Protein AF-A0A6M1LH99-F1 (afdb_monomer)

pLDDT: mean 77.4, std 13.09, range [33.19, 94.12]

Sequence (202 aa):
MIGPHQARVAYEAHLASAVASFLVLAPGSEAECQRFTTLALAAHDFAITERLPFGWVDPHDPAAFYDVINAASRAPRRAAASPVAAWKAWEAIRRDLATRHPRLALFDLIHEISHSALALRWPAGIEGQFQDWADQENYWPPAYCLRMPGRHEVWLRTLQDWHGRLRRLRQQLDGWFESTAGDVRFVPEDEWQRLRTSGLQG

Structure (mmCIF, N/CA/C/O backbone):
data_AF-A0A6M1LH99-F1
#
_entry.id   AF-A0A6M1LH99-F1
#
loop_
_atom_site.group_PDB
_atom_site.id
_atom_site.type_symbol
_atom_site.label_atom_id
_atom_site.label_alt_id
_atom_site.label_comp_id
_atom_site.label_asym_id
_atom_site.label_entity_id
_atom_site.label_seq_id
_atom_site.pdbx_PDB_ins_code
_atom_site.Cartn_x
_atom_site.Cartn_y
_atom_site.Cartn_z
_atom_site.occupancy
_atom_site.B_iso_or_equiv
_atom_site.auth_seq_id
_atom_site.auth_comp_id
_atom_site.auth_asym_id
_atom_site.auth_atom_id
_atom_site.pdbx_PDB_model_num
ATOM 1 N N . MET A 1 1 ? 24.384 14.071 -14.219 1.00 58.62 1 MET A N 1
ATOM 2 C CA . MET A 1 1 ? 23.753 12.759 -14.482 1.00 58.62 1 MET A CA 1
ATOM 3 C C . MET A 1 1 ? 24.458 11.732 -13.624 1.00 58.62 1 MET A C 1
ATOM 5 O O . MET A 1 1 ? 25.677 11.654 -13.698 1.00 58.62 1 MET A O 1
ATOM 9 N N . ILE A 1 2 ? 23.716 11.016 -12.784 1.00 68.94 2 ILE A N 1
ATOM 10 C CA . ILE A 1 2 ? 24.239 9.905 -11.983 1.00 68.94 2 ILE A CA 1
ATOM 11 C C . ILE A 1 2 ? 24.509 8.734 -12.944 1.00 68.94 2 ILE A C 1
ATOM 13 O O . ILE A 1 2 ? 23.692 8.472 -13.827 1.00 68.94 2 ILE A O 1
ATOM 17 N N . GLY A 1 3 ? 25.665 8.073 -12.843 1.00 78.69 3 GLY A N 1
ATOM 18 C CA . GLY A 1 3 ? 25.983 6.922 -13.703 1.00 78.69 3 GLY A CA 1
ATOM 19 C C . GLY A 1 3 ? 25.110 5.693 -13.377 1.00 78.69 3 GLY A C 1
ATOM 20 O O . GLY A 1 3 ? 24.636 5.590 -12.246 1.00 78.69 3 GLY A O 1
ATOM 21 N N . PRO A 1 4 ? 24.933 4.719 -14.296 1.00 79.00 4 PRO A N 1
ATOM 22 C CA . PRO A 1 4 ? 24.051 3.556 -14.091 1.00 79.00 4 PRO A CA 1
ATOM 23 C C . PRO A 1 4 ? 24.344 2.766 -12.808 1.00 79.00 4 PRO A C 1
ATOM 25 O O . PRO A 1 4 ? 23.433 2.351 -12.100 1.00 79.00 4 PRO A O 1
ATOM 28 N N . HIS A 1 5 ? 25.627 2.617 -12.468 1.00 83.38 5 HIS A N 1
ATOM 29 C CA . HIS A 1 5 ? 26.061 1.969 -11.231 1.00 83.38 5 HIS A CA 1
ATOM 30 C C . HIS A 1 5 ? 25.611 2.737 -9.979 1.00 83.38 5 HIS A C 1
ATOM 32 O O . HIS A 1 5 ? 25.087 2.152 -9.040 1.00 83.38 5 HIS A O 1
ATOM 38 N N . GLN A 1 6 ? 25.797 4.059 -9.958 1.00 83.38 6 GLN A N 1
ATOM 39 C CA . GLN A 1 6 ? 25.380 4.890 -8.825 1.00 83.38 6 GLN A CA 1
ATOM 40 C C . GLN A 1 6 ? 23.848 4.928 -8.687 1.00 83.38 6 GLN A C 1
ATOM 42 O O . GLN A 1 6 ? 23.350 4.931 -7.566 1.00 83.38 6 GLN A O 1
ATOM 47 N N . ALA A 1 7 ? 23.108 4.898 -9.802 1.00 79.38 7 ALA A N 1
ATOM 48 C CA . ALA A 1 7 ? 21.649 4.796 -9.791 1.00 79.38 7 ALA A CA 1
ATOM 49 C C . ALA A 1 7 ? 21.179 3.472 -9.167 1.00 79.38 7 ALA A C 1
ATOM 51 O O . ALA A 1 7 ? 20.302 3.477 -8.309 1.00 79.38 7 ALA A O 1
ATOM 52 N N . ARG A 1 8 ? 21.825 2.351 -9.520 1.00 83.81 8 ARG A N 1
ATOM 53 C CA . ARG A 1 8 ? 21.540 1.040 -8.923 1.00 83.81 8 ARG A CA 1
ATOM 54 C C . ARG A 1 8 ? 21.805 1.000 -7.418 1.00 83.81 8 ARG A C 1
ATOM 56 O O . ARG A 1 8 ? 20.941 0.547 -6.681 1.00 83.81 8 ARG A O 1
ATOM 63 N N . VAL A 1 9 ? 22.953 1.499 -6.958 1.00 86.75 9 VAL A N 1
ATOM 64 C CA . VAL A 1 9 ? 23.282 1.530 -5.518 1.00 86.75 9 VAL A CA 1
ATOM 65 C C . VAL A 1 9 ? 22.260 2.358 -4.732 1.00 86.75 9 VAL A C 1
ATOM 67 O O . VAL A 1 9 ? 21.821 1.954 -3.658 1.00 86.75 9 VAL A O 1
ATOM 70 N N . ALA A 1 10 ? 21.847 3.505 -5.277 1.00 84.06 10 ALA A N 1
ATOM 71 C CA . ALA A 1 10 ? 20.833 4.348 -4.652 1.00 84.06 10 ALA A CA 1
ATOM 72 C C . ALA A 1 10 ? 19.464 3.643 -4.584 1.00 84.06 10 ALA A C 1
ATOM 74 O O . ALA A 1 10 ? 18.783 3.709 -3.560 1.00 84.06 10 ALA A O 1
ATOM 75 N N . TYR A 1 11 ? 19.097 2.916 -5.643 1.00 83.44 11 TYR A N 1
ATOM 76 C CA . TYR A 1 11 ? 17.879 2.114 -5.681 1.00 83.44 11 TYR A CA 1
ATOM 77 C C . TYR A 1 11 ? 17.908 0.948 -4.685 1.00 83.44 11 TYR A C 1
ATOM 79 O O . TYR A 1 11 ? 16.929 0.730 -3.982 1.00 83.44 11 TYR A O 1
ATOM 87 N N . GLU A 1 12 ? 19.031 0.235 -4.565 1.00 88.12 12 GLU A N 1
ATOM 88 C CA . GLU A 1 12 ? 19.203 -0.857 -3.597 1.00 88.12 12 GLU A CA 1
ATOM 89 C C . GLU A 1 12 ? 19.020 -0.374 -2.151 1.00 88.12 12 GLU A C 1
ATOM 91 O O . GLU A 1 12 ? 18.322 -1.022 -1.371 1.00 88.12 12 GLU A O 1
ATOM 96 N N . ALA A 1 13 ? 19.578 0.790 -1.801 1.00 86.44 13 ALA A N 1
ATOM 97 C CA . ALA A 1 13 ? 19.403 1.382 -0.474 1.00 86.44 13 ALA A CA 1
ATOM 98 C C . ALA A 1 13 ? 17.935 1.743 -0.188 1.00 86.44 13 ALA A C 1
ATOM 100 O O . ALA A 1 13 ? 17.416 1.462 0.893 1.00 86.44 13 ALA A O 1
ATOM 101 N N . HIS A 1 14 ? 17.247 2.328 -1.168 1.00 82.19 14 HIS A N 1
ATOM 102 C CA . HIS A 1 14 ? 15.831 2.665 -1.044 1.00 82.19 14 HIS A CA 1
ATOM 103 C C . HIS A 1 14 ? 14.938 1.422 -0.963 1.00 82.19 14 HIS A C 1
ATOM 105 O O . HIS A 1 14 ? 14.055 1.350 -0.111 1.00 82.19 14 HIS A O 1
ATOM 111 N N . LEU A 1 15 ? 15.217 0.404 -1.779 1.00 83.75 15 LEU A N 1
ATOM 112 C CA . LEU A 1 15 ? 14.516 -0.874 -1.747 1.00 83.75 15 LEU A CA 1
ATOM 113 C C . LEU A 1 15 ? 14.695 -1.583 -0.400 1.00 83.75 15 LEU A C 1
ATOM 115 O O . LEU A 1 15 ? 13.729 -2.122 0.130 1.00 83.75 15 LEU A O 1
ATOM 119 N N . ALA A 1 16 ? 15.894 -1.542 0.186 1.00 87.25 16 ALA A N 1
ATOM 120 C CA . ALA A 1 16 ? 16.137 -2.090 1.518 1.00 87.25 16 ALA A CA 1
ATOM 121 C C . ALA A 1 16 ? 15.287 -1.387 2.590 1.00 87.25 16 ALA A C 1
ATOM 123 O O . ALA A 1 16 ? 14.684 -2.058 3.428 1.00 87.25 16 ALA A O 1
ATOM 124 N N . SER A 1 17 ? 15.186 -0.055 2.523 1.00 84.06 17 SER A N 1
ATOM 125 C CA . SER A 1 17 ? 14.305 0.726 3.400 1.00 84.06 17 SER A CA 1
ATOM 126 C C . SER A 1 17 ? 12.843 0.309 3.238 1.00 84.06 17 SER A C 1
ATOM 128 O O . SER A 1 17 ? 12.160 0.043 4.223 1.00 84.06 17 SER A O 1
ATOM 130 N N . ALA A 1 18 ? 12.370 0.180 1.999 1.00 81.25 18 ALA A N 1
ATOM 131 C CA . ALA A 1 18 ? 10.981 -0.170 1.740 1.00 81.25 18 ALA A CA 1
ATOM 132 C C . ALA A 1 18 ? 10.630 -1.605 2.152 1.00 81.25 18 ALA A C 1
ATOM 134 O O . ALA A 1 18 ? 9.541 -1.852 2.665 1.00 81.25 18 ALA A O 1
ATOM 135 N N . VAL A 1 19 ? 11.558 -2.551 1.980 1.00 86.19 19 VAL A N 1
ATOM 136 C CA . VAL A 1 19 ? 11.411 -3.933 2.464 1.00 86.19 19 VAL A CA 1
ATOM 137 C C . VAL A 1 19 ? 11.343 -3.971 3.988 1.00 86.19 19 VAL A C 1
ATOM 139 O O . VAL A 1 19 ? 10.516 -4.696 4.540 1.00 86.19 19 VAL A O 1
ATOM 142 N N . ALA A 1 20 ? 12.169 -3.177 4.675 1.00 86.62 20 ALA A N 1
ATOM 143 C CA . ALA A 1 20 ? 12.111 -3.069 6.129 1.00 86.62 20 ALA A CA 1
ATOM 144 C C . ALA A 1 20 ? 10.743 -2.542 6.587 1.00 86.62 20 ALA A C 1
ATOM 146 O O . ALA A 1 20 ? 10.101 -3.164 7.434 1.00 86.62 20 ALA A O 1
ATOM 147 N N . SER A 1 21 ? 10.251 -1.469 5.964 1.00 83.19 21 SER A N 1
ATOM 148 C CA . SER A 1 21 ? 8.909 -0.942 6.226 1.00 83.19 21 SER A CA 1
ATOM 149 C C . SER A 1 21 ? 7.821 -1.975 5.918 1.00 83.19 21 SER A C 1
ATOM 151 O O . SER A 1 21 ? 6.927 -2.181 6.733 1.00 83.19 21 SER A O 1
ATOM 153 N N . PHE A 1 22 ? 7.916 -2.711 4.806 1.00 85.12 22 PHE A N 1
ATOM 154 C CA . PHE A 1 22 ? 6.958 -3.767 4.464 1.00 85.12 22 PHE A CA 1
ATOM 155 C C . PHE A 1 22 ? 6.890 -4.860 5.538 1.00 85.12 22 PHE A C 1
ATOM 157 O O . PHE A 1 22 ? 5.798 -5.290 5.901 1.00 85.12 22 PHE A O 1
ATOM 164 N N . LEU A 1 23 ? 8.027 -5.292 6.089 1.00 89.69 23 LEU A N 1
ATOM 165 C CA . LEU A 1 23 ? 8.058 -6.317 7.139 1.00 89.69 23 LEU A CA 1
ATOM 166 C C . LEU A 1 23 ? 7.429 -5.846 8.458 1.00 89.69 23 LEU A C 1
ATOM 168 O O . LEU A 1 23 ? 6.893 -6.667 9.201 1.00 89.69 23 LEU A O 1
ATOM 172 N N . VAL A 1 24 ? 7.416 -4.539 8.733 1.00 87.56 24 VAL A N 1
ATOM 173 C CA . VAL A 1 24 ? 6.645 -3.969 9.854 1.00 87.56 24 VAL A CA 1
ATOM 174 C C . VAL A 1 24 ? 5.134 -4.091 9.605 1.00 87.56 24 VAL A C 1
ATOM 176 O O . VAL A 1 24 ? 4.358 -4.336 10.537 1.00 87.56 24 VAL A O 1
ATOM 179 N N . LEU A 1 25 ? 4.709 -3.951 8.345 1.00 87.81 25 LEU A N 1
ATOM 180 C CA . LEU A 1 25 ? 3.306 -4.038 7.925 1.00 87.81 25 LEU A CA 1
ATOM 181 C C . LEU A 1 25 ? 2.799 -5.478 7.805 1.00 87.81 25 LEU A C 1
ATOM 183 O O . LEU A 1 25 ? 1.641 -5.753 8.123 1.00 87.81 25 LEU A O 1
ATOM 187 N N . ALA A 1 26 ? 3.658 -6.394 7.370 1.00 90.56 26 ALA A N 1
ATOM 188 C CA . ALA A 1 26 ? 3.349 -7.803 7.174 1.00 90.56 26 ALA A CA 1
ATOM 189 C C . ALA A 1 26 ? 4.430 -8.706 7.804 1.00 90.56 26 ALA A C 1
ATOM 191 O O . ALA A 1 26 ? 5.207 -9.338 7.080 1.00 90.56 26 ALA A O 1
ATOM 192 N N . PRO A 1 27 ? 4.489 -8.794 9.150 1.00 90.69 27 PRO A N 1
ATOM 193 C CA . PRO A 1 27 ? 5.447 -9.661 9.834 1.00 90.69 27 PRO A CA 1
ATOM 194 C C . PRO A 1 27 ? 5.305 -11.124 9.394 1.00 90.69 27 PRO A C 1
ATOM 196 O O . PRO A 1 27 ? 4.183 -11.599 9.200 1.00 90.69 27 PRO A O 1
ATOM 199 N N . GLY A 1 28 ? 6.424 -11.844 9.259 1.00 93.19 28 GLY A N 1
ATOM 200 C CA . GLY A 1 28 ? 6.434 -13.242 8.808 1.00 93.19 28 GLY A CA 1
ATOM 201 C C . GLY A 1 28 ? 6.324 -13.433 7.289 1.00 93.19 28 GLY A C 1
ATOM 202 O O . GLY A 1 28 ? 6.064 -14.546 6.837 1.00 93.19 28 GLY A O 1
ATOM 203 N N . SER A 1 29 ? 6.475 -12.357 6.505 1.00 93.50 29 SER A N 1
ATOM 204 C CA . SER A 1 29 ? 6.427 -12.374 5.031 1.00 93.50 29 SER A CA 1
ATOM 205 C C . SER A 1 29 ? 7.820 -12.245 4.394 1.00 93.50 29 SER A C 1
ATOM 207 O O . SER A 1 29 ? 7.981 -11.639 3.333 1.00 93.50 29 SER A O 1
ATOM 209 N N . GLU A 1 30 ? 8.868 -12.755 5.050 1.00 93.94 30 GLU A N 1
ATOM 210 C CA . GLU A 1 30 ? 10.263 -12.592 4.617 1.00 93.94 30 GLU A CA 1
ATOM 211 C C . GLU A 1 30 ? 10.516 -13.215 3.240 1.00 93.94 30 GLU A C 1
ATOM 213 O O . GLU A 1 30 ? 11.232 -12.642 2.415 1.00 93.94 30 GLU A O 1
ATOM 218 N N . ALA A 1 31 ? 9.898 -14.366 2.962 1.00 93.56 31 ALA A N 1
ATOM 219 C CA . ALA A 1 31 ? 10.026 -15.044 1.678 1.00 93.56 31 ALA A CA 1
ATOM 220 C C . ALA A 1 31 ? 9.397 -14.222 0.539 1.00 93.56 31 ALA A C 1
ATOM 222 O O . ALA A 1 31 ? 9.975 -14.105 -0.546 1.00 93.56 31 ALA A O 1
ATOM 223 N N . GLU A 1 32 ? 8.231 -13.624 0.774 1.00 91.50 32 GLU A N 1
ATOM 224 C CA . GLU A 1 32 ? 7.551 -12.734 -0.162 1.00 91.50 32 GLU A CA 1
ATOM 225 C C . GLU A 1 32 ? 8.351 -11.446 -0.379 1.00 91.50 32 GLU A C 1
ATOM 227 O O . GLU A 1 32 ? 8.559 -11.055 -1.527 1.00 91.50 32 GLU A O 1
ATOM 232 N N . CYS A 1 33 ? 8.894 -10.847 0.684 1.00 87.94 33 CYS A N 1
ATOM 233 C CA . CYS A 1 33 ? 9.802 -9.703 0.590 1.00 87.94 33 CYS A CA 1
ATOM 234 C C . CYS A 1 33 ? 11.053 -10.018 -0.236 1.00 87.94 33 CYS A C 1
ATOM 236 O O . CYS A 1 33 ? 11.464 -9.218 -1.073 1.00 87.94 33 CYS A O 1
ATOM 238 N N . GLN A 1 34 ? 11.655 -11.195 -0.064 1.00 90.19 34 GLN A N 1
ATOM 239 C CA . GLN A 1 34 ? 12.821 -11.594 -0.853 1.00 90.19 34 GLN A CA 1
ATOM 240 C C . GLN A 1 34 ? 12.480 -11.758 -2.344 1.00 90.19 34 GLN A C 1
ATOM 242 O O . GLN A 1 34 ? 13.260 -11.358 -3.220 1.00 90.19 34 GLN A O 1
ATOM 247 N N . ARG A 1 35 ? 11.299 -12.312 -2.648 1.00 88.62 35 ARG A N 1
ATOM 248 C CA . ARG A 1 35 ? 10.781 -12.407 -4.023 1.00 88.62 35 ARG A CA 1
ATOM 249 C C . ARG A 1 35 ? 10.544 -11.023 -4.620 1.00 88.62 35 ARG A C 1
ATOM 251 O O . ARG A 1 35 ? 10.971 -10.778 -5.747 1.00 88.62 35 ARG A O 1
ATOM 258 N N . PHE A 1 36 ? 9.924 -10.124 -3.859 1.00 87.12 36 PHE A N 1
ATOM 259 C CA . PHE A 1 36 ? 9.709 -8.738 -4.258 1.00 87.12 36 PHE A CA 1
ATOM 260 C C . PHE A 1 36 ? 11.016 -8.016 -4.563 1.00 87.12 36 PHE A C 1
ATOM 262 O O . PHE A 1 36 ? 11.150 -7.455 -5.643 1.00 87.12 36 PHE A O 1
ATOM 269 N N . THR A 1 37 ? 12.003 -8.096 -3.670 1.00 87.31 37 THR A N 1
ATOM 270 C CA . THR A 1 37 ? 13.319 -7.471 -3.857 1.00 87.31 37 THR A CA 1
ATOM 271 C C . THR A 1 37 ? 13.971 -7.929 -5.156 1.00 87.31 37 THR A C 1
ATOM 273 O O . THR A 1 37 ? 14.443 -7.114 -5.946 1.00 87.31 37 THR A O 1
ATOM 276 N N . THR A 1 38 ? 13.950 -9.239 -5.415 1.00 88.56 38 THR A N 1
ATOM 277 C CA . THR A 1 38 ? 14.513 -9.820 -6.642 1.00 88.56 38 THR A CA 1
ATOM 278 C C . THR A 1 38 ? 13.814 -9.270 -7.885 1.00 88.56 38 THR A C 1
ATOM 280 O O . THR A 1 38 ? 14.464 -8.899 -8.862 1.00 88.56 38 THR A O 1
ATOM 283 N N . LEU A 1 39 ? 12.485 -9.190 -7.843 1.00 85.38 39 LEU A N 1
ATOM 284 C CA . LEU A 1 39 ? 11.664 -8.689 -8.937 1.00 85.38 39 LEU A CA 1
ATOM 285 C C . LEU A 1 39 ? 11.852 -7.182 -9.176 1.00 85.38 39 LEU A C 1
ATOM 287 O O . LEU A 1 39 ? 11.980 -6.754 -10.323 1.00 85.38 39 LEU A O 1
ATOM 291 N N . ALA A 1 40 ? 11.902 -6.392 -8.106 1.00 82.56 40 ALA A N 1
ATOM 292 C CA . ALA A 1 40 ? 12.122 -4.953 -8.134 1.00 82.56 40 ALA A CA 1
ATOM 293 C C . ALA A 1 40 ? 13.491 -4.613 -8.750 1.00 82.56 40 ALA A C 1
ATOM 295 O O . ALA A 1 40 ? 13.573 -3.799 -9.671 1.00 82.56 40 ALA A O 1
ATOM 296 N N . LEU A 1 41 ? 14.554 -5.317 -8.338 1.00 84.69 41 LEU A N 1
ATOM 297 C CA . LEU A 1 41 ? 15.889 -5.180 -8.931 1.00 84.69 41 LEU A CA 1
ATOM 298 C C . LEU A 1 41 ? 15.913 -5.584 -10.407 1.00 84.69 41 LEU A C 1
ATOM 300 O O . LEU A 1 41 ? 16.424 -4.831 -11.233 1.00 84.69 41 LEU A O 1
ATOM 304 N N . ALA A 1 42 ? 15.316 -6.729 -10.757 1.00 83.94 42 ALA A N 1
ATOM 305 C CA . ALA A 1 42 ? 15.251 -7.184 -12.146 1.00 83.94 42 ALA A CA 1
ATOM 306 C C . ALA A 1 42 ? 14.542 -6.166 -13.052 1.00 83.94 42 ALA A C 1
ATOM 308 O O . ALA A 1 42 ? 14.929 -5.961 -14.203 1.00 83.94 42 ALA A O 1
ATOM 309 N N . ALA A 1 43 ? 13.516 -5.499 -12.533 1.00 78.88 43 ALA A N 1
ATOM 310 C CA . ALA A 1 43 ? 12.788 -4.492 -13.278 1.00 78.88 43 ALA A CA 1
ATOM 311 C C . ALA A 1 43 ? 13.509 -3.156 -13.397 1.00 78.88 43 ALA A C 1
ATOM 313 O O . ALA A 1 43 ? 13.454 -2.531 -14.455 1.00 78.88 43 ALA A O 1
ATOM 314 N N . HIS A 1 44 ? 14.204 -2.739 -12.343 1.00 79.62 44 HIS A N 1
ATOM 315 C CA . HIS A 1 44 ? 15.083 -1.582 -12.389 1.00 79.62 44 HIS A CA 1
ATOM 316 C C . HIS A 1 44 ? 16.214 -1.796 -13.412 1.00 79.62 44 HIS A C 1
ATOM 318 O O . HIS A 1 44 ? 16.454 -0.943 -14.267 1.00 79.62 44 HIS A O 1
ATOM 324 N N . ASP A 1 45 ? 16.849 -2.971 -13.403 1.00 81.56 45 ASP A N 1
ATOM 325 C CA . ASP A 1 45 ? 17.880 -3.346 -14.378 1.00 81.56 45 ASP A CA 1
ATOM 326 C C . ASP A 1 45 ? 17.339 -3.371 -15.812 1.00 81.56 45 ASP A C 1
ATOM 328 O O . ASP A 1 45 ? 17.985 -2.871 -16.741 1.00 81.56 45 ASP A O 1
ATOM 332 N N . PHE A 1 46 ? 16.130 -3.911 -15.993 1.00 79.56 46 PHE A N 1
ATOM 333 C CA . PHE A 1 46 ? 15.423 -3.866 -17.268 1.00 79.56 46 PHE A CA 1
ATOM 334 C C . PHE A 1 46 ? 15.202 -2.416 -17.714 1.00 79.56 46 PHE A C 1
ATOM 336 O O . PHE A 1 46 ? 15.564 -2.063 -18.831 1.00 79.56 46 PHE A O 1
ATOM 343 N N . ALA A 1 47 ? 14.695 -1.542 -16.843 1.00 77.06 47 ALA A N 1
ATOM 344 C CA . ALA A 1 47 ? 14.437 -0.147 -17.183 1.00 77.06 47 ALA A CA 1
ATOM 345 C C . ALA A 1 47 ? 15.704 0.631 -17.572 1.00 77.06 47 ALA A C 1
ATOM 347 O O . ALA A 1 47 ? 15.677 1.373 -18.558 1.00 77.06 47 ALA A O 1
ATOM 348 N N . ILE A 1 48 ? 16.822 0.422 -16.862 1.00 78.75 48 ILE A N 1
ATOM 349 C CA . ILE A 1 48 ? 18.129 0.995 -17.224 1.00 78.75 48 ILE A CA 1
ATOM 350 C C . ILE A 1 48 ? 18.569 0.504 -18.605 1.00 78.75 48 ILE A C 1
ATOM 352 O O . ILE A 1 48 ? 18.952 1.311 -19.457 1.00 78.75 48 ILE A O 1
ATOM 356 N N . THR A 1 49 ? 18.513 -0.810 -18.835 1.00 79.56 49 THR A N 1
ATOM 357 C CA . THR A 1 49 ? 18.942 -1.440 -20.095 1.00 79.56 49 THR A CA 1
ATOM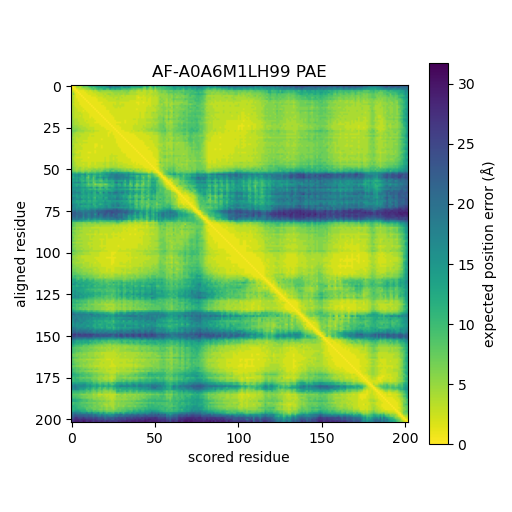 358 C C . THR A 1 49 ? 18.133 -0.919 -21.279 1.00 79.56 49 THR A C 1
ATOM 360 O O . THR A 1 49 ? 18.673 -0.620 -22.346 1.00 79.56 49 THR A O 1
ATOM 363 N N . GLU A 1 50 ? 16.833 -0.757 -21.066 1.00 75.81 50 GLU A N 1
ATOM 364 C CA . GLU A 1 50 ? 15.868 -0.305 -22.058 1.00 75.81 50 GLU A CA 1
ATOM 365 C C . GLU A 1 50 ? 15.813 1.222 -22.202 1.00 75.81 50 GLU A C 1
ATOM 367 O O . GLU A 1 50 ? 15.100 1.728 -23.069 1.00 75.81 50 GLU A O 1
ATOM 372 N N . ARG A 1 51 ? 16.579 1.964 -21.385 1.00 76.56 51 ARG A N 1
ATOM 373 C CA . ARG A 1 51 ? 16.563 3.435 -21.313 1.00 76.56 51 ARG A CA 1
ATOM 374 C C . ARG A 1 51 ? 15.146 3.990 -21.169 1.00 76.56 51 ARG A C 1
ATOM 376 O O . ARG A 1 51 ? 14.810 5.017 -21.764 1.00 76.56 51 ARG A O 1
ATOM 383 N N . LEU A 1 52 ? 14.307 3.290 -20.411 1.00 72.12 52 LEU A N 1
ATOM 384 C CA . LEU A 1 52 ? 12.955 3.755 -20.150 1.00 72.12 52 LEU A CA 1
ATOM 385 C C . LEU A 1 52 ? 13.032 5.025 -19.296 1.00 72.12 52 LEU A C 1
ATOM 387 O O . LEU A 1 52 ? 13.930 5.132 -18.454 1.00 72.12 52 LEU A O 1
ATOM 391 N N . PRO A 1 53 ? 12.123 5.996 -19.503 1.00 60.16 53 PRO A N 1
ATOM 392 C CA . PRO A 1 53 ? 11.974 7.115 -18.587 1.00 60.16 53 PRO A CA 1
ATOM 393 C C . PRO A 1 53 ? 11.518 6.544 -17.244 1.00 60.16 53 PRO A C 1
ATOM 395 O O . PRO A 1 53 ? 10.339 6.289 -17.026 1.00 60.16 53 PRO A O 1
ATOM 398 N N . PHE A 1 54 ? 12.482 6.249 -16.384 1.00 58.28 54 PHE A N 1
ATOM 399 C CA . PHE A 1 54 ? 12.257 5.608 -15.104 1.00 58.28 54 PHE A CA 1
ATOM 400 C C . PHE A 1 54 ? 12.433 6.668 -14.022 1.00 58.28 54 PHE A C 1
ATOM 402 O O . PHE A 1 54 ? 13.546 7.137 -13.771 1.00 58.28 54 PHE A O 1
ATOM 409 N N . GLY A 1 55 ? 11.318 7.090 -13.423 1.00 55.66 55 GLY A N 1
ATOM 410 C CA . GLY A 1 55 ? 11.347 7.683 -12.089 1.00 55.66 55 GLY A CA 1
ATOM 411 C C . GLY A 1 55 ? 11.699 6.607 -11.062 1.00 55.66 55 GLY A C 1
ATOM 412 O O . GLY A 1 55 ? 11.649 5.422 -11.375 1.00 55.66 55 GLY A O 1
ATOM 413 N N . TRP A 1 56 ? 12.076 6.998 -9.846 1.00 54.44 56 TRP A N 1
ATOM 414 C CA . TRP A 1 56 ? 12.267 6.045 -8.751 1.00 54.44 56 TRP A CA 1
ATOM 415 C C . TRP A 1 56 ? 11.014 5.165 -8.635 1.00 54.44 56 TRP A C 1
ATOM 417 O O . TRP A 1 56 ? 9.926 5.694 -8.421 1.00 54.44 56 TRP A O 1
ATOM 427 N N . VAL A 1 57 ? 11.144 3.844 -8.822 1.00 55.22 57 VAL A N 1
ATOM 428 C CA . VAL A 1 57 ? 10.064 2.920 -8.453 1.00 55.22 57 VAL A CA 1
ATOM 429 C C . VAL A 1 57 ? 9.981 2.981 -6.948 1.00 55.22 57 VAL A C 1
ATOM 431 O O . VAL A 1 57 ? 10.850 2.432 -6.270 1.00 55.22 57 VAL A O 1
ATOM 434 N N . ASP A 1 58 ? 8.968 3.687 -6.462 1.00 57.97 58 ASP A N 1
ATOM 435 C CA . ASP A 1 58 ? 8.579 3.612 -5.071 1.00 57.97 58 ASP A CA 1
ATOM 436 C C . ASP A 1 58 ? 8.137 2.160 -4.813 1.00 57.97 58 ASP A C 1
ATOM 438 O O . ASP A 1 58 ? 7.152 1.699 -5.396 1.00 57.97 58 ASP A O 1
ATOM 442 N N . PRO A 1 59 ? 8.869 1.386 -3.996 1.00 53.47 59 PRO A N 1
ATOM 443 C CA . PRO A 1 59 ? 8.533 -0.002 -3.726 1.00 53.47 59 PRO A CA 1
ATOM 444 C C . PRO A 1 59 ? 7.226 -0.122 -2.922 1.00 53.47 59 PRO A C 1
ATOM 446 O O . PRO A 1 59 ? 6.618 -1.198 -2.872 1.00 53.47 59 PRO A O 1
ATOM 449 N N . HIS A 1 60 ? 6.767 0.978 -2.322 1.00 56.91 60 HIS A N 1
ATOM 450 C CA . HIS A 1 60 ? 5.461 1.081 -1.693 1.00 56.91 60 HIS A CA 1
ATOM 451 C C . HIS A 1 60 ? 4.335 1.277 -2.699 1.00 56.91 60 HIS A C 1
ATOM 453 O O . HIS A 1 60 ? 3.224 0.815 -2.423 1.00 56.91 60 HIS A O 1
ATOM 459 N N . ASP A 1 61 ? 4.631 1.859 -3.863 1.00 61.91 61 ASP A N 1
ATOM 460 C CA . ASP A 1 61 ? 3.664 2.143 -4.908 1.00 61.91 61 ASP A CA 1
ATOM 461 C C . ASP A 1 61 ? 3.663 1.068 -6.008 1.00 61.91 61 ASP A C 1
ATOM 463 O O . ASP A 1 61 ? 4.474 1.106 -6.942 1.00 61.91 61 ASP A O 1
ATOM 467 N N . PRO A 1 62 ? 2.717 0.111 -5.984 1.00 52.50 62 PRO A N 1
ATOM 468 C CA . PRO A 1 62 ? 2.555 -0.803 -7.105 1.00 52.50 62 PRO A CA 1
ATOM 469 C C . PRO A 1 62 ? 2.275 -0.063 -8.427 1.00 52.50 62 PRO A C 1
ATOM 471 O O . PRO A 1 62 ? 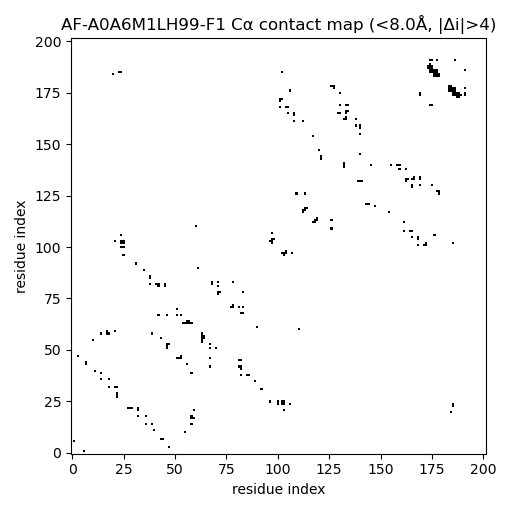2.618 -0.616 -9.474 1.00 52.50 62 PRO A O 1
ATOM 474 N N . ALA A 1 63 ? 1.733 1.169 -8.400 1.00 53.47 63 ALA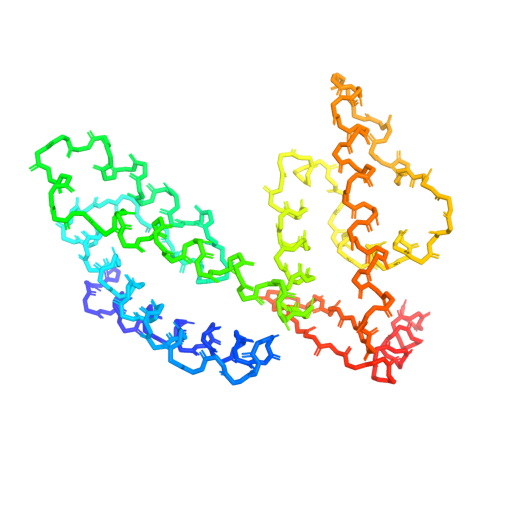 A N 1
ATOM 475 C CA . ALA A 1 63 ? 1.477 2.010 -9.575 1.00 53.47 63 ALA A CA 1
ATOM 476 C C . ALA A 1 63 ? 2.748 2.614 -10.201 1.00 53.47 63 ALA A C 1
ATOM 478 O O . ALA A 1 63 ? 2.829 2.688 -11.426 1.00 53.47 63 ALA A O 1
ATOM 479 N N . ALA A 1 64 ? 3.790 2.925 -9.426 1.00 56.12 64 ALA A N 1
ATOM 480 C CA . ALA A 1 64 ? 5.078 3.382 -9.962 1.00 56.12 64 ALA A CA 1
ATOM 481 C C . ALA A 1 64 ? 5.703 2.351 -10.920 1.00 56.12 64 ALA A C 1
ATOM 483 O O . ALA A 1 64 ? 6.385 2.688 -11.890 1.00 56.12 64 ALA A O 1
ATOM 484 N N . PHE A 1 65 ? 5.409 1.068 -10.705 1.00 59.47 65 PHE A N 1
ATOM 485 C CA . PHE A 1 65 ? 5.816 -0.005 -11.603 1.00 59.47 65 PHE A CA 1
ATOM 486 C C . PHE A 1 65 ? 4.894 -0.162 -12.827 1.00 59.47 65 PHE A C 1
ATOM 488 O O . PHE A 1 65 ? 5.330 -0.665 -13.868 1.00 59.47 65 PHE A O 1
ATOM 495 N N . TYR A 1 66 ? 3.640 0.306 -12.763 1.00 55.78 66 TYR A N 1
ATOM 496 C CA . TYR A 1 66 ? 2.747 0.332 -13.928 1.00 55.78 66 TYR A CA 1
ATOM 497 C C . TYR A 1 66 ? 3.308 1.191 -15.056 1.00 55.78 66 TYR A C 1
ATOM 499 O O . TYR A 1 66 ? 3.100 0.848 -16.217 1.00 55.78 66 TYR A O 1
ATOM 507 N N . ASP A 1 67 ? 4.060 2.249 -14.762 1.00 58.28 67 ASP A N 1
ATOM 508 C CA . ASP A 1 67 ? 4.700 3.063 -15.798 1.00 58.28 67 ASP A CA 1
ATOM 509 C C . ASP A 1 67 ? 5.811 2.299 -16.527 1.00 58.28 67 ASP A C 1
ATOM 511 O O . ASP A 1 67 ? 5.913 2.363 -17.755 1.00 58.28 67 ASP A O 1
ATOM 515 N N . VAL A 1 68 ? 6.559 1.464 -15.801 1.00 57.03 68 VAL A N 1
ATOM 516 C CA . VAL A 1 68 ? 7.561 0.537 -16.355 1.00 57.03 68 VAL A CA 1
ATOM 517 C C . VAL A 1 68 ? 6.885 -0.521 -17.220 1.00 57.03 68 VAL A C 1
ATOM 519 O O . VAL A 1 68 ? 7.312 -0.773 -18.347 1.00 57.03 68 VAL A O 1
ATOM 522 N N . ILE A 1 69 ? 5.790 -1.106 -16.726 1.00 56.75 69 ILE A N 1
ATOM 523 C CA . ILE A 1 69 ? 4.966 -2.084 -17.448 1.00 56.75 69 ILE A CA 1
ATOM 524 C C . ILE A 1 69 ? 4.369 -1.468 -18.710 1.00 56.75 69 ILE A C 1
ATOM 526 O O . ILE A 1 69 ? 4.407 -2.094 -19.768 1.00 56.75 69 ILE A O 1
ATOM 530 N N . ASN A 1 70 ? 3.825 -0.256 -18.627 1.00 60.34 70 ASN A N 1
ATOM 531 C CA . ASN A 1 70 ? 3.205 0.449 -19.743 1.00 60.34 70 ASN A CA 1
ATOM 532 C C . ASN A 1 70 ? 4.245 0.816 -20.801 1.00 60.34 70 ASN A C 1
ATOM 534 O O . ASN A 1 70 ? 3.997 0.632 -21.995 1.00 60.34 70 ASN A O 1
ATOM 538 N N . ALA A 1 71 ? 5.421 1.280 -20.381 1.00 60.75 71 ALA A N 1
ATOM 539 C CA . ALA A 1 71 ? 6.525 1.575 -21.280 1.00 60.75 71 ALA A CA 1
ATOM 540 C C . ALA A 1 71 ? 7.070 0.297 -21.949 1.00 60.75 71 ALA A C 1
ATOM 542 O O . ALA A 1 71 ? 7.248 0.272 -23.167 1.00 60.75 71 ALA A O 1
ATOM 543 N N . ALA A 1 72 ? 7.227 -0.797 -21.194 1.00 56.97 72 ALA A N 1
ATOM 544 C CA . ALA A 1 72 ? 7.661 -2.096 -21.710 1.00 56.97 72 ALA A CA 1
ATOM 545 C C . ALA A 1 72 ? 6.633 -2.741 -22.658 1.00 56.97 72 ALA A C 1
ATOM 547 O O . ALA A 1 72 ? 6.997 -3.300 -23.690 1.00 56.97 72 ALA A O 1
ATOM 548 N N . SER A 1 73 ? 5.338 -2.627 -22.347 1.00 55.31 73 SER A N 1
ATOM 549 C CA . SER A 1 73 ? 4.240 -3.180 -23.156 1.00 55.31 73 SER A CA 1
ATOM 550 C C . SER A 1 73 ? 4.081 -2.457 -24.497 1.00 55.31 73 SER A C 1
ATOM 552 O O . SER A 1 73 ? 3.607 -3.046 -25.466 1.00 55.31 73 SER A O 1
ATOM 554 N N . ARG A 1 74 ? 4.517 -1.193 -24.581 1.00 62.44 74 ARG A N 1
ATOM 555 C CA . ARG A 1 74 ? 4.582 -0.412 -25.828 1.00 62.44 74 ARG A CA 1
ATOM 556 C C . ARG A 1 74 ? 5.820 -0.730 -26.677 1.00 62.44 74 ARG A C 1
ATOM 558 O O . ARG A 1 74 ? 5.914 -0.229 -27.795 1.00 62.44 74 ARG A O 1
ATOM 565 N N . ALA A 1 75 ? 6.734 -1.577 -26.194 1.00 57.78 75 ALA A N 1
ATOM 566 C CA . ALA A 1 75 ? 7.921 -2.042 -26.911 1.00 57.78 75 ALA A CA 1
ATOM 567 C C . ALA A 1 75 ? 7.743 -3.506 -27.394 1.00 57.78 75 ALA A C 1
ATOM 569 O O . ALA A 1 75 ? 8.269 -4.442 -26.783 1.00 57.78 75 ALA A O 1
ATOM 570 N N . PRO A 1 76 ? 7.033 -3.750 -28.519 1.00 53.28 76 PRO A N 1
ATOM 571 C CA . PRO A 1 76 ? 6.590 -5.086 -28.947 1.00 53.28 76 PRO A CA 1
ATOM 572 C C . PRO A 1 76 ? 7.702 -6.129 -29.151 1.00 53.28 76 PRO A C 1
ATOM 574 O O . PRO A 1 76 ? 7.429 -7.324 -29.116 1.00 53.28 76 PRO A O 1
ATOM 577 N N . ARG A 1 77 ? 8.965 -5.722 -29.332 1.00 54.47 77 ARG A N 1
ATOM 578 C CA . ARG A 1 77 ? 10.088 -6.654 -29.541 1.00 54.47 77 ARG A CA 1
ATOM 579 C C . ARG A 1 77 ? 10.608 -7.335 -28.267 1.00 54.47 77 ARG A C 1
ATOM 581 O O . ARG A 1 77 ? 11.419 -8.246 -28.396 1.00 54.47 77 ARG A O 1
ATOM 588 N N . ARG A 1 78 ? 10.205 -6.908 -27.060 1.00 55.81 78 ARG A N 1
ATOM 589 C CA . ARG A 1 78 ? 10.875 -7.311 -25.799 1.00 55.81 78 ARG A CA 1
ATOM 590 C C . ARG A 1 78 ? 9.944 -7.849 -24.702 1.00 55.81 78 ARG A C 1
ATOM 592 O O . ARG A 1 78 ? 10.404 -8.158 -23.607 1.00 55.81 78 ARG A O 1
ATOM 599 N N . ALA A 1 79 ? 8.661 -8.059 -25.010 1.00 53.66 79 ALA A N 1
ATOM 600 C CA . ALA A 1 79 ? 7.656 -8.557 -24.062 1.00 53.66 79 ALA A CA 1
ATOM 601 C C . ALA A 1 79 ? 7.978 -9.945 -23.464 1.00 53.66 79 ALA A C 1
ATOM 603 O O . ALA A 1 79 ? 7.628 -10.204 -22.317 1.00 53.66 79 ALA A O 1
ATOM 604 N N . ALA A 1 80 ? 8.682 -10.817 -24.199 1.00 52.56 80 ALA A N 1
ATOM 605 C CA . ALA A 1 80 ? 9.013 -12.173 -23.742 1.00 52.56 80 ALA A CA 1
ATOM 606 C C . ALA A 1 80 ? 10.051 -12.223 -22.600 1.00 52.56 80 ALA A C 1
ATOM 608 O O . ALA A 1 80 ? 10.104 -13.215 -21.882 1.00 52.56 80 ALA A O 1
ATOM 609 N N . ALA A 1 81 ? 10.847 -11.162 -22.415 1.00 59.81 81 ALA A N 1
ATOM 610 C CA . ALA A 1 81 ? 11.833 -11.028 -21.334 1.00 59.81 81 ALA A CA 1
ATOM 611 C C . ALA A 1 81 ? 11.453 -9.930 -20.321 1.00 59.81 81 ALA A C 1
ATOM 613 O O . ALA A 1 81 ? 12.260 -9.542 -19.480 1.00 59.81 81 ALA A O 1
ATOM 614 N N . SER A 1 82 ? 10.239 -9.386 -20.427 1.00 67.56 82 SER A N 1
ATOM 615 C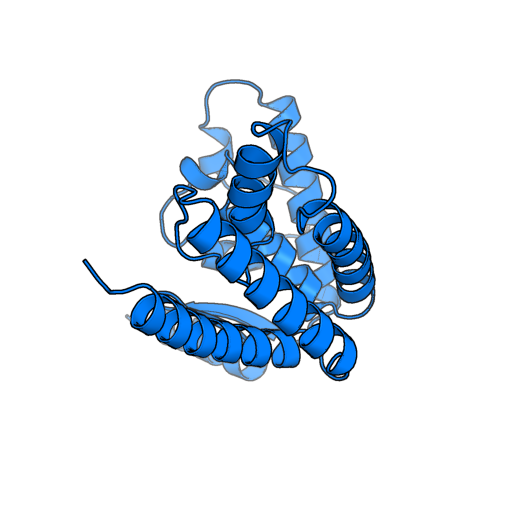 CA . SER A 1 82 ? 9.803 -8.265 -19.605 1.00 67.56 82 SER A CA 1
ATOM 616 C C . SER A 1 82 ? 9.378 -8.736 -18.205 1.00 67.56 82 SER A C 1
ATOM 618 O O . SER A 1 82 ? 8.650 -9.727 -18.094 1.00 67.56 82 SER A O 1
ATOM 620 N N . PRO A 1 83 ? 9.730 -8.007 -17.127 1.00 75.25 83 PRO A N 1
ATOM 621 C CA . PRO A 1 83 ? 9.318 -8.331 -15.754 1.00 75.25 83 PRO A CA 1
ATOM 622 C C . PRO A 1 83 ? 7.796 -8.231 -15.521 1.00 75.25 83 PRO A C 1
ATOM 624 O O . PRO A 1 83 ? 7.311 -8.572 -14.446 1.00 75.25 83 PRO A O 1
ATOM 627 N N . VAL A 1 84 ? 7.020 -7.804 -16.526 1.00 73.81 84 VAL A N 1
ATOM 628 C CA . VAL A 1 84 ? 5.564 -7.587 -16.468 1.00 73.81 84 VAL A CA 1
ATOM 629 C C . VAL A 1 84 ? 4.795 -8.805 -15.951 1.00 73.81 84 VAL A C 1
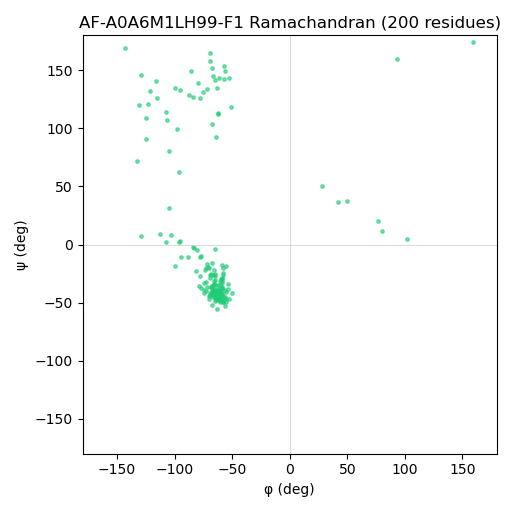ATOM 631 O O . VAL A 1 84 ? 3.917 -8.656 -15.103 1.00 73.81 84 VAL A O 1
ATOM 634 N N . ALA A 1 85 ? 5.086 -10.011 -16.451 1.00 76.44 85 ALA A N 1
ATOM 635 C CA . ALA A 1 85 ? 4.357 -11.212 -16.034 1.00 76.44 85 ALA A CA 1
ATOM 636 C C . ALA A 1 85 ? 4.627 -11.559 -14.560 1.00 76.44 85 ALA A C 1
ATOM 638 O O . ALA A 1 85 ? 3.699 -11.879 -13.818 1.00 76.44 85 ALA A O 1
ATOM 639 N N . ALA A 1 86 ? 5.885 -11.433 -14.131 1.00 81.00 86 ALA A N 1
ATOM 640 C CA . ALA A 1 86 ? 6.278 -11.639 -12.743 1.00 81.00 86 ALA A CA 1
ATOM 641 C C . ALA A 1 86 ? 5.669 -10.573 -11.815 1.00 81.00 86 ALA A C 1
ATOM 643 O O . ALA A 1 86 ? 5.245 -10.903 -10.711 1.00 81.00 86 ALA A O 1
ATOM 644 N N . TRP A 1 87 ? 5.523 -9.329 -12.283 1.00 79.44 87 TRP A N 1
ATOM 645 C CA . TRP A 1 87 ? 4.837 -8.277 -11.529 1.00 79.44 87 TRP A CA 1
ATOM 646 C C . TRP A 1 87 ? 3.347 -8.530 -11.354 1.00 79.44 87 TRP A C 1
ATOM 648 O O . TRP A 1 87 ? 2.843 -8.452 -10.241 1.00 79.44 87 TRP A O 1
ATOM 658 N N . LYS A 1 88 ? 2.641 -8.934 -12.413 1.00 78.31 88 LYS A N 1
ATOM 659 C CA . LYS A 1 88 ? 1.227 -9.329 -12.296 1.00 78.31 88 LYS A CA 1
ATOM 660 C C . LYS A 1 88 ? 1.032 -10.487 -11.314 1.00 78.31 88 LYS A C 1
ATOM 662 O O . LYS A 1 88 ? 0.049 -10.517 -10.576 1.00 78.31 88 LYS A O 1
ATOM 667 N N . ALA A 1 89 ? 1.967 -11.439 -11.288 1.00 83.94 89 ALA A N 1
ATOM 668 C CA . ALA A 1 89 ? 1.958 -12.508 -10.293 1.00 83.94 89 ALA A CA 1
ATOM 669 C C . ALA A 1 89 ? 2.195 -11.962 -8.873 1.00 83.94 89 ALA A C 1
ATOM 671 O O . ALA A 1 89 ? 1.489 -12.350 -7.943 1.00 83.94 89 ALA A O 1
ATOM 672 N N . TRP A 1 90 ? 3.128 -11.020 -8.710 1.00 85.50 90 TRP A N 1
ATOM 673 C CA . TRP A 1 90 ? 3.366 -10.333 -7.441 1.00 85.50 90 TRP A CA 1
ATOM 674 C C . TRP A 1 90 ? 2.142 -9.554 -6.942 1.00 85.50 90 TRP A C 1
ATOM 676 O O . TRP A 1 90 ? 1.813 -9.643 -5.766 1.00 85.50 90 TRP A O 1
ATOM 686 N N . GLU A 1 91 ? 1.396 -8.867 -7.808 1.00 83.38 91 GLU A N 1
ATOM 687 C CA . GLU A 1 91 ? 0.163 -8.164 -7.419 1.00 83.38 91 GLU A CA 1
ATOM 688 C C . GLU A 1 91 ? -0.904 -9.100 -6.841 1.00 83.38 91 GLU A C 1
ATOM 690 O O . GLU A 1 91 ? -1.666 -8.717 -5.952 1.00 83.38 91 GLU A O 1
ATOM 695 N N . ALA A 1 92 ? -0.995 -10.332 -7.346 1.00 86.00 92 ALA A N 1
ATOM 696 C CA . ALA A 1 92 ? -1.877 -11.338 -6.764 1.00 86.00 92 ALA A CA 1
ATOM 697 C C . ALA A 1 92 ? -1.403 -11.747 -5.359 1.00 86.00 92 ALA A C 1
ATOM 699 O O . ALA A 1 92 ? -2.223 -11.826 -4.446 1.00 86.00 92 ALA A O 1
ATOM 700 N N . ILE A 1 93 ? -0.091 -11.923 -5.173 1.00 90.12 93 ILE A N 1
ATOM 701 C CA . ILE A 1 93 ? 0.519 -12.228 -3.870 1.00 90.12 93 ILE A CA 1
ATOM 702 C C . ILE A 1 93 ? 0.311 -11.072 -2.883 1.00 90.12 93 ILE A C 1
ATOM 704 O O . ILE A 1 93 ? -0.120 -11.310 -1.760 1.00 90.12 93 ILE A O 1
ATOM 708 N N . ARG A 1 94 ? 0.544 -9.817 -3.288 1.00 88.06 94 ARG A N 1
ATOM 709 C CA . ARG A 1 94 ? 0.336 -8.638 -2.429 1.00 88.06 94 ARG A CA 1
ATOM 710 C C . ARG A 1 94 ? -1.119 -8.517 -1.984 1.00 88.06 94 ARG A C 1
ATOM 712 O O . ARG A 1 94 ? -1.370 -8.247 -0.815 1.00 88.06 94 ARG A O 1
ATOM 719 N N . ARG A 1 95 ? -2.076 -8.779 -2.883 1.00 88.12 95 ARG A N 1
ATOM 720 C CA . ARG A 1 95 ? -3.501 -8.814 -2.523 1.00 88.12 95 ARG A CA 1
ATOM 721 C C . ARG A 1 95 ? -3.806 -9.896 -1.494 1.00 88.12 95 ARG A C 1
ATOM 723 O O . ARG A 1 95 ? -4.518 -9.607 -0.540 1.00 88.12 95 ARG A O 1
ATOM 730 N N . ASP A 1 96 ? -3.257 -11.101 -1.655 1.00 92.62 96 ASP A N 1
ATOM 731 C CA . ASP A 1 96 ? -3.393 -12.167 -0.653 1.00 92.62 96 ASP A CA 1
ATOM 732 C C . ASP A 1 96 ? -2.788 -11.758 0.700 1.00 92.62 96 ASP A C 1
ATOM 734 O O . ASP A 1 96 ? -3.454 -11.873 1.730 1.00 92.62 96 ASP A O 1
ATOM 738 N N . LEU A 1 97 ? -1.578 -11.188 0.701 1.00 91.69 97 LEU A N 1
ATOM 739 C CA . LEU A 1 97 ? -0.926 -10.683 1.912 1.00 91.69 97 LEU A CA 1
ATOM 740 C C . LEU A 1 97 ? -1.788 -9.635 2.620 1.00 91.69 97 LEU A C 1
ATOM 742 O O . LEU A 1 97 ? -1.998 -9.737 3.827 1.00 91.69 97 LEU A O 1
ATOM 746 N N . ALA A 1 98 ? -2.356 -8.675 1.889 1.00 91.19 98 ALA A N 1
ATOM 747 C CA . ALA A 1 98 ? -3.236 -7.663 2.465 1.00 91.19 98 ALA A CA 1
ATOM 748 C C . ALA A 1 98 ? -4.470 -8.281 3.155 1.00 91.19 98 ALA A C 1
ATOM 750 O O . ALA A 1 98 ? -4.923 -7.764 4.172 1.00 91.19 98 ALA A O 1
ATOM 751 N N . THR A 1 99 ? -4.990 -9.424 2.687 1.00 92.00 99 THR A N 1
ATOM 752 C CA . THR A 1 99 ? -6.106 -10.099 3.384 1.00 92.00 99 THR A CA 1
ATOM 753 C C . THR A 1 99 ? -5.713 -10.698 4.737 1.00 92.00 99 THR A C 1
ATOM 755 O O . THR A 1 99 ? -6.566 -10.837 5.612 1.00 92.00 99 THR A O 1
ATOM 758 N N . ARG A 1 100 ? -4.432 -11.042 4.920 1.00 93.44 100 ARG A N 1
ATOM 759 C CA . ARG A 1 100 ? -3.891 -11.667 6.139 1.00 93.44 100 ARG A CA 1
ATOM 760 C C . ARG A 1 100 ? -3.197 -10.673 7.070 1.00 93.44 100 ARG A C 1
ATOM 762 O O . ARG A 1 100 ? -3.027 -10.968 8.250 1.00 93.44 100 ARG A O 1
ATOM 769 N N . HIS A 1 101 ? -2.825 -9.502 6.559 1.00 93.75 101 HIS A N 1
ATOM 770 C CA . HIS A 1 101 ? -2.092 -8.465 7.280 1.00 93.75 101 HIS A CA 1
ATOM 771 C C . HIS A 1 101 ? -2.861 -7.132 7.231 1.00 93.75 101 HIS A C 1
ATOM 773 O O . HIS A 1 101 ? -2.644 -6.326 6.324 1.00 93.75 101 HIS A O 1
ATOM 779 N N . PRO A 1 102 ? -3.739 -6.848 8.217 1.00 94.06 102 PRO A N 1
ATOM 780 C CA . PRO A 1 102 ? -4.571 -5.642 8.215 1.00 94.06 102 PRO A CA 1
ATOM 781 C C . PRO A 1 102 ? -3.780 -4.325 8.174 1.00 94.06 102 PRO A C 1
ATOM 783 O O . PRO A 1 102 ? -4.252 -3.352 7.593 1.00 94.06 102 PRO A O 1
ATOM 786 N N . ARG A 1 103 ? -2.555 -4.287 8.723 1.00 92.50 103 ARG A N 1
ATOM 787 C CA . ARG A 1 103 ? -1.673 -3.106 8.633 1.00 92.50 103 ARG A CA 1
ATOM 788 C C . ARG A 1 103 ? -1.262 -2.824 7.190 1.00 92.50 103 ARG A C 1
ATOM 790 O O . ARG A 1 103 ? -1.326 -1.678 6.760 1.00 92.50 103 ARG A O 1
ATOM 797 N N . LEU A 1 104 ? -0.899 -3.866 6.440 1.00 90.06 104 LEU A N 1
ATOM 798 C CA . LEU A 1 104 ? -0.609 -3.758 5.011 1.00 90.06 104 LEU A CA 1
ATOM 799 C C . LEU A 1 104 ? -1.857 -3.336 4.224 1.00 90.06 104 LEU A C 1
ATOM 801 O O . LEU A 1 104 ? -1.768 -2.455 3.380 1.00 90.06 104 LEU A O 1
ATOM 805 N N . ALA A 1 105 ? -3.031 -3.895 4.534 1.00 92.00 105 ALA A N 1
ATOM 806 C CA . ALA A 1 105 ? -4.276 -3.485 3.880 1.00 92.00 105 ALA A CA 1
ATOM 807 C C . ALA A 1 105 ? -4.651 -2.020 4.147 1.00 92.00 105 ALA A C 1
ATOM 809 O O . ALA A 1 105 ? -5.163 -1.350 3.250 1.00 92.00 105 ALA A O 1
ATOM 810 N N . LEU A 1 106 ? -4.415 -1.523 5.365 1.00 90.88 106 LEU A N 1
ATOM 811 C CA . LEU A 1 106 ? -4.631 -0.118 5.700 1.00 90.88 106 LEU A CA 1
ATOM 812 C C . LEU A 1 106 ? -3.627 0.782 4.978 1.00 90.88 106 LEU A C 1
ATOM 814 O O . LEU A 1 106 ? -4.044 1.789 4.414 1.00 90.88 106 LEU A O 1
ATOM 818 N N . PHE A 1 107 ? -2.352 0.394 4.929 1.00 87.56 107 PHE A N 1
ATOM 819 C CA . PHE A 1 107 ? -1.335 1.103 4.153 1.00 87.56 107 PHE A CA 1
ATOM 820 C C . PHE A 1 107 ? -1.731 1.208 2.676 1.00 87.56 107 PHE A C 1
ATOM 822 O O . PHE A 1 107 ? -1.806 2.306 2.133 1.00 87.56 107 PHE A O 1
ATOM 829 N N . ASP A 1 108 ? -2.066 0.074 2.054 1.00 86.81 108 ASP A N 1
ATOM 830 C CA . ASP A 1 108 ? -2.474 0.006 0.650 1.00 86.81 108 ASP A CA 1
ATOM 831 C C . ASP A 1 108 ? -3.716 0.867 0.381 1.00 86.81 108 ASP A C 1
ATOM 833 O O . ASP A 1 108 ? -3.794 1.523 -0.654 1.00 86.81 108 ASP A O 1
ATOM 837 N N . LEU A 1 109 ? -4.679 0.905 1.309 1.00 88.94 109 LEU A N 1
ATOM 838 C CA . LEU A 1 109 ? -5.878 1.731 1.177 1.00 88.94 109 LEU A CA 1
ATOM 839 C C . LEU A 1 109 ? -5.581 3.229 1.315 1.00 88.94 109 LEU A C 1
ATOM 841 O O . LEU A 1 109 ? -6.092 4.011 0.521 1.00 88.94 109 LEU A O 1
ATOM 845 N N . ILE A 1 110 ? -4.773 3.642 2.293 1.00 84.50 110 ILE A N 1
ATOM 846 C CA . ILE A 1 110 ? -4.368 5.050 2.439 1.00 84.50 110 ILE A CA 1
ATOM 847 C C . ILE A 1 110 ? -3.609 5.497 1.186 1.00 84.50 110 ILE A C 1
ATOM 849 O O . ILE A 1 110 ? -3.906 6.551 0.630 1.00 84.50 110 ILE A O 1
ATOM 853 N N . HIS A 1 111 ? -2.701 4.657 0.688 1.00 80.31 111 HIS A N 1
ATOM 854 C CA . HIS A 1 111 ? -1.947 4.917 -0.535 1.00 80.31 111 HIS A CA 1
ATOM 855 C C . HIS A 1 111 ? -2.846 4.988 -1.779 1.00 80.31 111 HIS A C 1
ATOM 857 O O . HIS A 1 111 ? -2.696 5.905 -2.584 1.00 80.31 111 HIS A O 1
ATOM 863 N N . GLU A 1 112 ? -3.809 4.067 -1.926 1.00 83.81 112 GLU A N 1
ATOM 864 C CA . GLU A 1 112 ? -4.836 4.071 -2.987 1.00 83.81 112 GLU A CA 1
ATOM 865 C C . GLU A 1 112 ? -5.628 5.381 -2.977 1.00 83.81 112 GLU A C 1
ATOM 867 O O . GLU A 1 112 ? -5.858 5.989 -4.025 1.00 83.81 112 GLU A O 1
ATOM 872 N N . ILE A 1 113 ? -6.028 5.820 -1.785 1.00 82.69 113 ILE A N 1
ATOM 873 C CA . ILE A 1 113 ? -6.764 7.057 -1.587 1.00 82.69 113 ILE A CA 1
ATOM 874 C C . ILE A 1 113 ? -5.897 8.252 -2.012 1.00 82.69 113 ILE A C 1
ATOM 876 O O . ILE A 1 113 ? -6.321 8.997 -2.898 1.00 82.69 113 ILE A O 1
ATOM 880 N N . SER A 1 114 ? -4.691 8.403 -1.451 1.00 77.12 114 SER A N 1
ATOM 881 C CA . SER A 1 114 ? -3.791 9.544 -1.692 1.00 77.12 114 SER A CA 1
ATOM 882 C C . SER A 1 114 ? -3.277 9.641 -3.135 1.00 77.12 114 SER A C 1
ATOM 884 O O . SER A 1 114 ? -3.037 10.745 -3.618 1.00 77.12 114 SER A O 1
ATOM 886 N N . HIS A 1 115 ? -3.175 8.525 -3.863 1.00 73.75 115 HIS A N 1
ATOM 887 C CA . HIS A 1 115 ? -2.780 8.511 -5.281 1.00 73.75 115 HIS A CA 1
ATOM 888 C C . HIS A 1 115 ? -3.958 8.475 -6.258 1.00 73.75 115 HIS A C 1
ATOM 890 O O . HIS A 1 115 ? -3.775 8.439 -7.479 1.00 73.75 115 HIS A O 1
ATOM 896 N N . SER A 1 116 ? -5.192 8.502 -5.757 1.00 77.19 116 SER A N 1
ATOM 897 C CA . SER A 1 116 ? -6.360 8.565 -6.623 1.00 77.19 116 SER A CA 1
ATOM 898 C C . SER A 1 116 ? -6.441 9.907 -7.361 1.00 77.19 116 SER A C 1
ATOM 900 O O . SER A 1 116 ? -6.067 10.966 -6.856 1.00 77.19 116 SER A O 1
ATOM 902 N N . ALA A 1 117 ? -7.062 9.905 -8.543 1.00 70.56 117 ALA A N 1
ATOM 903 C CA . ALA A 1 117 ? -7.385 11.150 -9.247 1.00 70.56 117 ALA A CA 1
ATOM 904 C C . ALA A 1 117 ? -8.296 12.092 -8.424 1.00 70.56 117 ALA A C 1
ATOM 906 O O . ALA A 1 117 ? -8.395 13.280 -8.737 1.00 70.56 117 ALA A O 1
ATOM 907 N N . LEU A 1 118 ? -8.967 11.567 -7.389 1.00 71.94 118 LEU A N 1
ATOM 908 C CA . LEU A 1 118 ? -9.748 12.346 -6.430 1.00 71.94 118 LEU A CA 1
ATOM 909 C C . LEU A 1 118 ? -8.845 13.102 -5.451 1.00 71.94 118 LEU A C 1
ATOM 911 O O . LEU A 1 118 ? -9.096 14.282 -5.205 1.00 71.94 118 LEU A O 1
ATOM 915 N N . ALA A 1 119 ? -7.778 12.470 -4.961 1.00 71.19 119 ALA A N 1
ATOM 916 C CA . ALA A 1 119 ? -6.849 13.077 -4.012 1.00 71.19 119 ALA A CA 1
ATOM 917 C C . ALA A 1 119 ? -6.072 14.269 -4.579 1.00 71.19 119 ALA A C 1
ATOM 919 O O . ALA A 1 119 ? -5.764 15.192 -3.832 1.00 71.19 119 ALA A O 1
ATOM 920 N N . LEU A 1 120 ? -5.881 14.356 -5.903 1.00 69.75 120 LEU A N 1
ATOM 921 C CA . LEU A 1 120 ? -5.309 15.547 -6.561 1.00 69.75 120 LEU A CA 1
ATOM 922 C C . LEU A 1 120 ? -6.060 16.855 -6.250 1.00 69.75 120 LEU A C 1
ATOM 924 O O . LEU A 1 120 ? -5.544 17.944 -6.493 1.00 69.75 120 LEU A O 1
ATOM 928 N N . ARG A 1 121 ? -7.306 16.761 -5.780 1.00 70.69 121 ARG A N 1
ATOM 929 C CA . ARG A 1 121 ? -8.165 17.903 -5.447 1.00 70.69 121 ARG A CA 1
ATOM 930 C C . ARG A 1 121 ? -8.339 18.088 -3.941 1.00 70.69 121 ARG A C 1
ATOM 932 O O . ARG A 1 121 ? -9.121 18.948 -3.534 1.00 70.69 121 ARG A O 1
ATOM 939 N N . TRP A 1 122 ? -7.689 17.264 -3.123 1.00 75.25 122 TRP A N 1
ATOM 940 C CA . TRP A 1 122 ? -7.820 17.319 -1.673 1.00 75.25 122 TRP A CA 1
ATOM 941 C C . TRP A 1 122 ? -6.839 18.336 -1.079 1.00 75.25 122 TRP A C 1
ATOM 943 O O . TRP A 1 122 ? -5.778 18.582 -1.656 1.00 75.25 122 TRP A O 1
ATOM 953 N N . PRO A 1 123 ? -7.193 18.977 0.049 1.00 71.62 123 PRO A N 1
ATOM 954 C CA . PRO A 1 123 ? -6.246 19.796 0.796 1.00 71.62 123 PRO A CA 1
ATOM 955 C C . PRO A 1 123 ? -4.999 18.987 1.179 1.00 71.62 123 PRO A C 1
ATOM 957 O O . PRO A 1 123 ? -5.093 17.788 1.425 1.00 71.62 123 PRO A O 1
ATOM 960 N N . ALA A 1 124 ? -3.840 19.639 1.272 1.00 69.44 124 ALA A N 1
ATOM 961 C CA . ALA A 1 124 ? -2.633 18.985 1.775 1.00 69.44 124 ALA A CA 1
ATOM 962 C C . ALA A 1 124 ? -2.820 18.518 3.234 1.00 69.44 124 ALA A C 1
ATOM 964 O O . ALA A 1 124 ? -3.457 19.217 4.026 1.00 69.44 124 ALA A O 1
ATOM 965 N N . GLY A 1 125 ? -2.242 17.364 3.588 1.00 65.56 125 GLY A N 1
ATOM 966 C CA . GLY A 1 125 ? -2.290 16.807 4.948 1.00 65.56 125 GLY A CA 1
ATOM 967 C C . GLY A 1 125 ? -3.625 16.155 5.318 1.00 65.56 125 GLY A C 1
ATOM 968 O O . GLY A 1 125 ? -3.955 16.022 6.497 1.00 65.56 125 GLY A O 1
ATOM 969 N N . ILE A 1 126 ? -4.420 15.775 4.319 1.00 72.19 126 ILE A N 1
ATOM 970 C CA . ILE A 1 126 ? -5.738 15.169 4.509 1.00 72.19 126 ILE A CA 1
ATOM 971 C C . ILE A 1 126 ? -5.682 13.744 5.060 1.00 72.19 126 ILE A C 1
ATOM 973 O O . ILE A 1 126 ? -6.652 13.275 5.649 1.00 72.19 126 ILE A O 1
ATOM 977 N N . GLU A 1 127 ? -4.533 13.087 4.938 1.00 68.00 127 GLU A N 1
ATOM 978 C CA . GLU A 1 127 ? -4.262 11.753 5.462 1.00 68.00 127 GLU A CA 1
ATOM 979 C C . GLU A 1 127 ? -4.570 11.658 6.965 1.00 68.00 127 GLU A C 1
ATOM 981 O O . GLU A 1 127 ? -5.106 10.651 7.430 1.00 68.00 127 GLU A O 1
ATOM 986 N N . GLY A 1 128 ? -4.339 12.746 7.713 1.00 67.94 128 GLY A N 1
ATOM 987 C CA . GLY A 1 128 ? -4.680 12.838 9.135 1.00 67.94 128 GLY A CA 1
ATOM 988 C C . GLY A 1 128 ? -6.186 12.802 9.427 1.00 67.94 128 GLY A C 1
ATOM 989 O O . GLY A 1 128 ? -6.585 12.429 10.525 1.00 67.94 128 GLY A O 1
ATOM 990 N N . GLN A 1 129 ? -7.039 13.131 8.451 1.00 77.19 129 GLN A N 1
ATOM 991 C CA . GLN A 1 129 ? -8.502 13.117 8.593 1.00 77.19 129 GLN A CA 1
ATOM 992 C C . GLN A 1 129 ? -9.123 11.757 8.251 1.00 77.19 129 GLN A C 1
ATOM 994 O O . GLN A 1 129 ? -10.307 11.546 8.516 1.00 77.19 129 GLN A O 1
ATOM 999 N N . PHE A 1 130 ? -8.364 10.815 7.674 1.00 82.69 130 PHE A N 1
ATOM 1000 C CA . PHE A 1 130 ? -8.904 9.494 7.327 1.00 82.69 130 PHE A CA 1
ATOM 1001 C C . PHE A 1 130 ? -9.319 8.695 8.552 1.00 82.69 130 PHE A C 1
ATOM 1003 O O . PHE A 1 130 ? -10.274 7.928 8.465 1.00 82.69 130 PHE A O 1
ATOM 1010 N N . GLN A 1 131 ? -8.651 8.897 9.689 1.00 82.81 131 GLN A N 1
ATOM 1011 C CA . GLN A 1 131 ? -9.080 8.271 10.931 1.00 82.81 131 GLN A CA 1
ATOM 1012 C C . GLN A 1 131 ? -10.415 8.844 11.406 1.00 82.81 131 GLN A C 1
ATOM 1014 O O . GLN A 1 131 ? -11.348 8.083 11.636 1.00 82.81 131 GLN A O 1
ATOM 1019 N N . ASP A 1 132 ? -10.531 10.172 11.504 1.00 84.81 132 ASP A N 1
ATOM 1020 C CA . ASP A 1 132 ? -11.771 10.819 11.948 1.00 84.81 132 ASP A CA 1
ATOM 1021 C C . ASP A 1 132 ? -12.945 10.445 11.033 1.00 84.81 132 ASP A C 1
ATOM 1023 O O . ASP A 1 132 ? -14.077 10.300 11.488 1.00 84.81 132 ASP A O 1
ATOM 1027 N N . TRP A 1 133 ? -12.677 10.241 9.740 1.00 85.81 133 TRP A N 1
ATOM 1028 C CA . TRP A 1 133 ? -13.656 9.717 8.797 1.00 85.81 133 TRP A CA 1
ATOM 1029 C C . TRP A 1 133 ? -13.995 8.241 9.048 1.00 85.81 133 TRP A C 1
ATOM 1031 O O . TRP A 1 133 ? -15.164 7.885 9.006 1.00 85.81 133 TRP A O 1
ATOM 1041 N N . ALA A 1 134 ? -13.013 7.385 9.345 1.00 88.62 134 ALA A N 1
ATOM 1042 C CA . ALA A 1 134 ? -13.231 5.970 9.663 1.00 88.62 134 ALA A CA 1
ATOM 1043 C C . ALA A 1 134 ? -14.005 5.754 10.977 1.00 88.62 134 ALA A C 1
ATOM 1045 O O . ALA A 1 134 ? -14.785 4.802 11.098 1.00 88.62 134 ALA A O 1
ATOM 1046 N N . ASP A 1 135 ? -13.781 6.632 11.956 1.00 87.50 135 ASP A N 1
ATOM 1047 C CA . ASP A 1 135 ? -14.391 6.572 13.283 1.00 87.50 135 ASP A CA 1
ATOM 1048 C C . ASP A 1 135 ? -15.883 6.989 13.245 1.00 87.50 135 ASP A C 1
ATOM 1050 O O . ASP A 1 135 ? -16.670 6.555 14.092 1.00 87.50 135 ASP A O 1
ATOM 1054 N N . GLN A 1 136 ? -16.323 7.738 12.222 1.00 85.56 136 GLN A N 1
ATOM 1055 C CA . GLN A 1 136 ? -17.735 8.097 12.026 1.00 85.56 136 GLN A CA 1
ATOM 1056 C C . GLN A 1 136 ? -18.620 6.863 11.784 1.00 85.56 136 GLN A C 1
ATOM 1058 O O . GLN A 1 136 ? -18.301 5.965 11.005 1.00 85.56 136 GLN A O 1
ATOM 1063 N N . GLU A 1 137 ? -19.776 6.810 12.455 1.00 78.25 137 GLU A N 1
ATOM 1064 C CA . GLU A 1 137 ? -20.745 5.717 12.278 1.00 78.25 137 GLU A CA 1
ATOM 1065 C C . GLU A 1 137 ? -21.510 5.816 10.956 1.00 78.25 137 GLU A C 1
ATOM 1067 O O . GLU A 1 137 ? -21.750 4.804 10.295 1.00 78.25 137 GLU A O 1
ATOM 1072 N N . ASN A 1 138 ? -21.875 7.036 10.562 1.00 81.00 138 ASN A N 1
ATOM 1073 C CA . ASN A 1 138 ? -22.599 7.300 9.328 1.00 81.00 138 ASN A CA 1
ATOM 1074 C C . ASN A 1 138 ? -21.636 7.771 8.246 1.00 81.00 138 ASN A C 1
ATOM 1076 O O . ASN A 1 138 ? -20.827 8.667 8.474 1.00 81.00 138 ASN A O 1
ATOM 1080 N N . TYR A 1 139 ? -21.785 7.214 7.043 1.00 76.88 139 TYR A N 1
ATOM 1081 C CA . TYR A 1 139 ? -21.063 7.708 5.880 1.00 76.88 139 TYR A CA 1
ATOM 1082 C C . TYR A 1 139 ? -21.471 9.154 5.592 1.00 76.88 139 TYR A C 1
ATOM 1084 O O . TYR A 1 139 ? -22.590 9.423 5.143 1.00 76.88 139 TYR A O 1
ATOM 1092 N N . TRP A 1 140 ? -20.528 10.069 5.784 1.00 75.56 140 TRP A N 1
ATOM 1093 C CA . TRP A 1 140 ? -20.584 11.392 5.194 1.00 75.56 140 TRP A CA 1
ATOM 1094 C C . TRP A 1 140 ? -19.237 11.686 4.538 1.00 75.56 140 TRP A C 1
ATOM 1096 O O . TRP A 1 140 ? -18.205 11.630 5.210 1.00 75.56 140 TRP A O 1
ATOM 1106 N N . PRO A 1 141 ? -19.189 11.943 3.222 1.00 72.31 141 PRO A N 1
ATOM 1107 C CA . PRO A 1 141 ? -17.939 12.320 2.595 1.00 72.31 141 PRO A CA 1
ATOM 1108 C C . PRO A 1 141 ? -17.498 13.672 3.174 1.00 72.31 141 PRO A C 1
ATOM 1110 O O . PRO A 1 141 ? -18.338 14.554 3.391 1.00 72.31 141 PRO A O 1
ATOM 1113 N N . PRO A 1 142 ? -16.194 13.877 3.402 1.00 72.06 142 PRO A N 1
ATOM 1114 C CA . PRO A 1 142 ? -15.697 15.163 3.860 1.00 72.06 142 PRO A CA 1
ATOM 1115 C C . PRO A 1 142 ? -16.165 16.311 2.953 1.00 72.06 142 PRO A C 1
ATOM 1117 O O . PRO A 1 142 ? -16.252 16.164 1.732 1.00 72.06 142 PRO A O 1
ATOM 1120 N N . ALA A 1 143 ? -16.473 17.476 3.530 1.00 71.69 143 ALA A N 1
ATOM 1121 C CA . ALA A 1 143 ? -17.156 18.563 2.816 1.00 71.69 143 ALA A CA 1
ATOM 1122 C C . ALA A 1 143 ? -16.417 19.058 1.554 1.00 71.69 143 ALA A C 1
ATOM 1124 O O . ALA A 1 143 ? -17.049 19.558 0.623 1.00 71.69 143 AL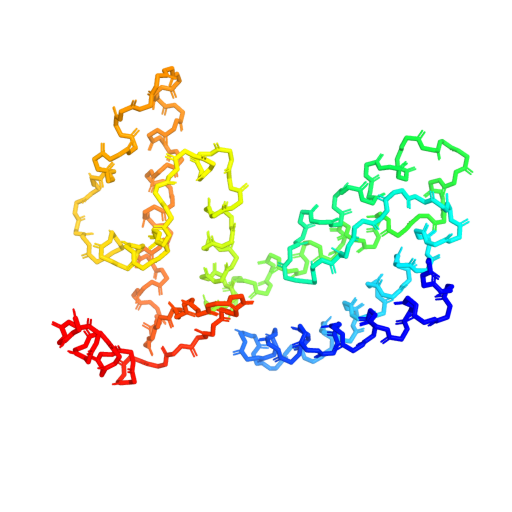A A O 1
ATOM 1125 N N . TYR A 1 144 ? -15.091 18.907 1.493 1.00 72.06 144 TYR A N 1
ATOM 1126 C CA . TYR A 1 144 ? -14.294 19.241 0.309 1.00 72.06 144 TYR A CA 1
ATOM 1127 C C . TYR A 1 144 ? -14.542 18.282 -0.870 1.00 72.06 144 TYR A C 1
ATOM 1129 O O . TYR A 1 144 ? -14.491 18.721 -2.019 1.00 72.06 144 TYR A O 1
ATOM 1137 N N . CYS A 1 145 ? -14.903 17.018 -0.619 1.00 69.50 145 CYS A N 1
ATOM 1138 C CA . CYS A 1 145 ? -15.288 16.059 -1.660 1.00 69.50 145 CYS A CA 1
ATOM 1139 C C . CYS A 1 145 ? -16.588 16.465 -2.366 1.00 69.50 145 CYS A C 1
ATOM 1141 O O . CYS A 1 145 ? -16.751 16.216 -3.557 1.00 69.50 145 CYS A O 1
ATOM 1143 N N . LEU A 1 146 ? -17.496 17.138 -1.650 1.00 69.12 146 LEU A N 1
ATOM 1144 C CA . LEU A 1 146 ? -18.791 17.588 -2.171 1.00 69.12 146 LEU A CA 1
ATOM 1145 C C . LEU A 1 146 ? -18.698 18.835 -3.066 1.00 69.12 146 LEU A C 1
ATOM 1147 O O . LEU A 1 146 ? -19.681 19.210 -3.698 1.00 69.12 146 LEU A O 1
ATOM 1151 N N . ARG A 1 147 ? -17.534 19.495 -3.127 1.00 67.88 147 ARG A N 1
ATOM 1152 C CA . ARG A 1 147 ? -17.317 20.709 -3.936 1.00 67.88 147 ARG A CA 1
ATOM 1153 C C . ARG A 1 147 ? -16.721 20.423 -5.316 1.00 67.88 147 ARG A C 1
ATOM 1155 O O . ARG A 1 147 ? -16.421 21.360 -6.055 1.00 67.88 147 ARG A O 1
ATOM 1162 N N . MET A 1 148 ? -16.517 19.155 -5.672 1.00 65.56 148 MET A N 1
ATOM 1163 C CA . MET A 1 148 ? -15.886 18.792 -6.937 1.00 65.56 148 MET A CA 1
ATOM 1164 C C . MET A 1 148 ? -16.904 18.757 -8.093 1.00 65.56 148 MET A C 1
ATOM 1166 O O . MET A 1 148 ? -17.902 18.053 -7.998 1.00 65.56 148 MET A O 1
ATOM 1170 N N . PRO A 1 149 ? -16.671 19.464 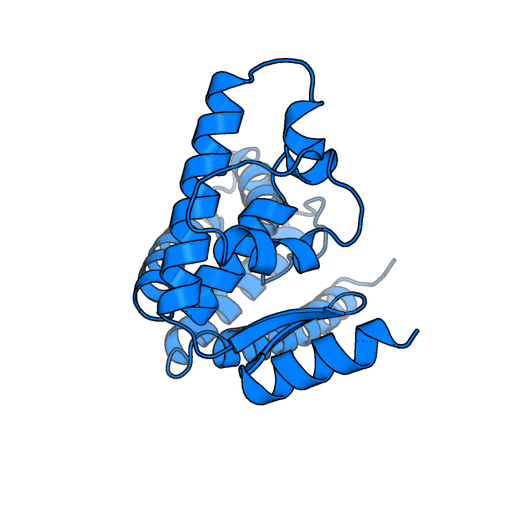-9.214 1.00 61.19 149 PRO A N 1
ATOM 1171 C CA . PRO A 1 149 ? -17.595 19.452 -10.346 1.00 61.19 149 PRO A CA 1
ATOM 1172 C C . PRO A 1 149 ? -17.518 18.146 -11.163 1.00 61.19 149 PRO A C 1
ATOM 1174 O O . PRO A 1 149 ? -16.439 17.745 -11.602 1.00 61.19 149 PRO A O 1
ATOM 1177 N N . GLY A 1 150 ? -18.680 17.544 -11.454 1.00 61.81 150 GLY A N 1
ATOM 1178 C CA . GLY A 1 150 ? -18.841 16.388 -12.356 1.00 61.81 150 GLY A CA 1
ATOM 1179 C C . GLY A 1 150 ? -18.819 15.012 -11.666 1.00 61.81 150 GLY A C 1
ATOM 1180 O O . GLY A 1 150 ? -18.367 14.885 -10.545 1.00 61.81 150 GLY A O 1
ATOM 1181 N N . ARG A 1 151 ? -19.368 13.976 -12.328 1.00 60.66 151 ARG A N 1
ATOM 1182 C CA . ARG A 1 151 ? -19.374 12.538 -11.929 1.00 60.66 151 ARG A CA 1
ATOM 1183 C C . ARG A 1 151 ? -19.636 12.214 -10.439 1.00 60.66 151 ARG A C 1
ATOM 1185 O O . ARG A 1 151 ? -19.114 11.222 -9.930 1.00 60.66 151 ARG A O 1
ATOM 1192 N N . HIS A 1 152 ? -20.507 12.980 -9.780 1.00 68.19 152 HIS A N 1
ATOM 1193 C CA . HIS A 1 152 ? -20.828 12.820 -8.356 1.00 68.19 152 HIS A CA 1
ATOM 1194 C C . HIS A 1 152 ? -21.180 11.379 -7.953 1.00 68.19 152 HIS A C 1
ATOM 1196 O O . HIS A 1 152 ? -20.696 10.907 -6.935 1.00 68.19 152 HIS A O 1
ATOM 1202 N N . GLU A 1 153 ? -21.960 10.645 -8.748 1.00 68.88 153 GLU A N 1
ATOM 1203 C CA . GLU A 1 153 ? -22.415 9.296 -8.369 1.00 68.88 153 GLU A CA 1
ATOM 1204 C C . GLU A 1 153 ? -21.285 8.260 -8.286 1.00 68.88 153 GLU A C 1
ATOM 1206 O O . GLU A 1 153 ? -21.255 7.445 -7.363 1.00 6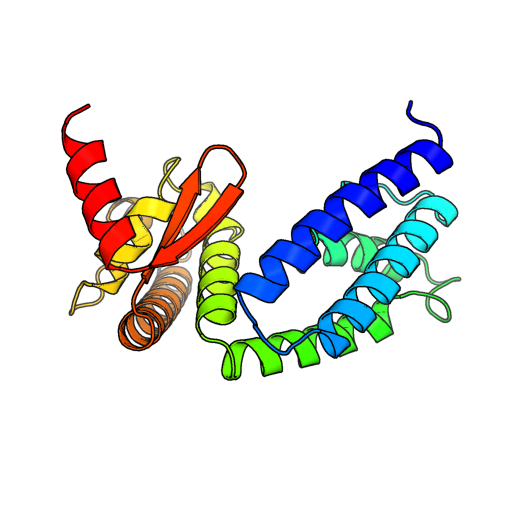8.88 153 GLU A O 1
ATOM 1211 N N . VAL A 1 154 ? -20.336 8.292 -9.229 1.00 73.38 154 VAL A N 1
ATOM 1212 C CA . VAL A 1 154 ? -19.194 7.362 -9.231 1.00 73.38 154 VAL A CA 1
ATOM 1213 C C . VAL A 1 154 ? -18.268 7.683 -8.064 1.00 73.38 154 VAL A C 1
ATOM 1215 O O . VAL A 1 154 ? -17.843 6.782 -7.350 1.00 73.38 154 VAL A O 1
ATOM 1218 N N . TRP A 1 155 ? -18.005 8.969 -7.832 1.00 78.06 155 TRP A N 1
ATOM 1219 C CA . TRP A 1 155 ? -17.152 9.411 -6.732 1.00 78.06 155 TRP A CA 1
ATOM 1220 C C . TRP A 1 155 ? -17.757 9.103 -5.371 1.00 78.06 155 TRP A C 1
ATOM 1222 O O . TRP A 1 155 ? -17.051 8.616 -4.496 1.00 78.06 155 TRP A O 1
ATOM 1232 N N . LEU A 1 156 ? -19.062 9.318 -5.200 1.00 77.69 156 LEU A N 1
ATOM 1233 C CA . LEU A 1 156 ? -19.754 8.985 -3.960 1.00 77.69 156 LEU A CA 1
ATOM 1234 C C . LEU A 1 156 ? -19.685 7.487 -3.663 1.00 77.69 156 LEU A C 1
ATOM 1236 O O . LEU A 1 156 ? -19.448 7.126 -2.517 1.00 77.69 156 LEU A O 1
ATOM 1240 N N . ARG A 1 157 ? -19.821 6.620 -4.674 1.00 83.19 157 ARG A N 1
ATOM 1241 C CA . ARG A 1 157 ? -19.662 5.172 -4.483 1.00 83.19 157 ARG A CA 1
ATOM 1242 C C . ARG A 1 157 ? -18.239 4.806 -4.061 1.00 83.19 157 ARG A C 1
ATOM 1244 O O . ARG A 1 157 ? -18.066 4.083 -3.091 1.00 83.19 157 ARG A O 1
ATOM 1251 N N . THR A 1 158 ? -17.225 5.343 -4.740 1.00 85.31 158 THR A N 1
ATOM 1252 C CA . THR A 1 158 ? -15.819 5.105 -4.376 1.00 85.31 158 THR A CA 1
ATOM 1253 C C . THR A 1 158 ? -15.512 5.584 -2.955 1.00 85.31 158 THR A C 1
ATOM 1255 O O . THR A 1 158 ? -14.890 4.862 -2.183 1.00 85.31 158 THR A O 1
ATOM 1258 N N . LEU A 1 159 ? -16.007 6.765 -2.574 1.00 85.81 159 LEU A N 1
ATOM 1259 C CA . LEU A 1 159 ? -15.868 7.296 -1.218 1.00 85.81 159 LEU A CA 1
ATOM 1260 C C . LEU A 1 159 ? -16.586 6.413 -0.183 1.00 85.81 159 LEU A C 1
ATOM 1262 O O . LEU A 1 159 ? -16.040 6.186 0.894 1.00 85.81 159 LEU A O 1
ATOM 1266 N N . GLN A 1 160 ? -17.773 5.882 -0.494 1.00 88.00 160 GLN A N 1
ATOM 1267 C CA . GLN A 1 160 ? -18.478 4.921 0.369 1.00 88.00 160 GLN A CA 1
ATOM 1268 C C . GLN A 1 160 ? -17.673 3.637 0.570 1.00 88.00 160 GLN A C 1
ATOM 1270 O O . GLN A 1 160 ? -17.531 3.170 1.703 1.00 88.00 160 GLN A O 1
ATOM 1275 N N . ASP A 1 161 ? -17.121 3.087 -0.511 1.00 90.81 161 ASP A N 1
ATOM 1276 C CA . ASP A 1 161 ? -16.315 1.869 -0.466 1.00 90.81 161 ASP A CA 1
ATOM 1277 C C . ASP A 1 161 ? -15.041 2.079 0.367 1.00 90.81 161 ASP A C 1
ATOM 1279 O O . ASP A 1 161 ? -14.699 1.238 1.206 1.00 90.81 161 ASP A O 1
ATOM 1283 N N . TRP A 1 162 ? -14.363 3.218 0.193 1.00 91.06 162 TRP A N 1
ATOM 1284 C CA . TRP A 1 162 ? -13.198 3.593 0.997 1.00 91.06 162 TRP A CA 1
ATOM 1285 C C . TRP A 1 162 ? -13.543 3.768 2.472 1.00 91.06 162 TRP A C 1
ATOM 1287 O O . TRP A 1 162 ? -12.877 3.162 3.307 1.00 91.06 162 TRP A O 1
ATOM 1297 N N . HIS A 1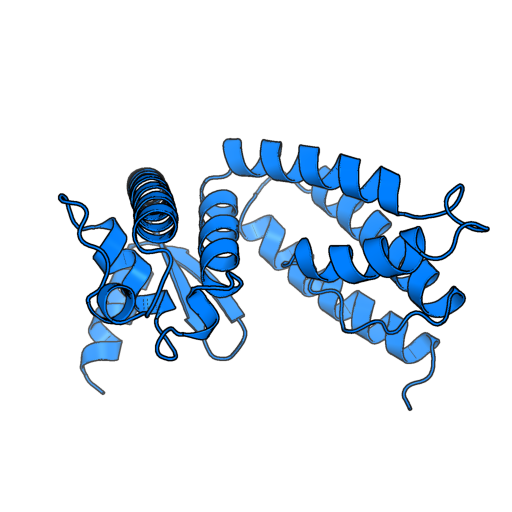 163 ? -14.614 4.498 2.798 1.00 91.19 163 HIS A N 1
ATOM 1298 C CA . HIS A 1 163 ? -15.088 4.651 4.175 1.00 91.19 163 HIS A CA 1
ATOM 1299 C C . HIS A 1 163 ? -15.350 3.293 4.839 1.00 91.19 163 HIS A C 1
ATOM 1301 O O . HIS A 1 163 ? -14.849 3.010 5.927 1.00 91.19 163 HIS A O 1
ATOM 1307 N N . GLY A 1 164 ? -16.087 2.404 4.164 1.00 92.44 164 GLY A N 1
ATOM 1308 C CA . GLY A 1 164 ? -16.400 1.076 4.691 1.00 92.44 164 GLY A CA 1
ATOM 1309 C C . GLY A 1 164 ? -15.165 0.184 4.867 1.00 92.44 164 GLY A C 1
ATOM 1310 O O . GLY A 1 164 ? -15.099 -0.611 5.806 1.00 92.44 164 GLY A O 1
ATOM 1311 N N . ARG A 1 165 ? -14.166 0.290 3.982 1.00 93.69 165 ARG A N 1
ATOM 1312 C CA . ARG A 1 165 ? -12.883 -0.418 4.135 1.00 93.69 165 ARG A CA 1
ATOM 1313 C C . ARG A 1 165 ? -12.056 0.164 5.286 1.00 93.69 165 ARG A C 1
ATOM 1315 O O . ARG A 1 165 ? -11.606 -0.618 6.119 1.00 93.69 165 ARG A O 1
ATOM 1322 N N . LEU A 1 166 ? -11.924 1.489 5.376 1.00 92.56 166 LEU A N 1
ATOM 1323 C CA . LEU A 1 166 ? -11.208 2.174 6.457 1.00 92.56 166 LEU A CA 1
ATOM 1324 C C . LEU A 1 166 ? -11.797 1.819 7.822 1.00 92.56 166 LEU A C 1
ATOM 1326 O O . LEU A 1 166 ? -11.063 1.385 8.702 1.00 92.56 166 LEU A O 1
ATOM 1330 N N . ARG A 1 167 ? -13.123 1.909 7.979 1.00 92.50 167 ARG A N 1
ATOM 1331 C CA . ARG A 1 167 ? -13.809 1.570 9.233 1.00 92.50 167 ARG A CA 1
ATOM 1332 C C . ARG A 1 167 ? -13.593 0.112 9.642 1.00 92.50 167 ARG A C 1
ATOM 1334 O O . ARG A 1 167 ? -13.313 -0.165 10.804 1.00 92.50 167 ARG A O 1
ATOM 1341 N N . ARG A 1 168 ? -13.684 -0.833 8.697 1.00 93.81 168 ARG A N 1
ATOM 1342 C CA . ARG A 1 168 ? -13.412 -2.255 8.983 1.00 93.81 168 ARG A CA 1
ATOM 1343 C C . ARG A 1 168 ? -11.973 -2.481 9.437 1.00 93.81 168 ARG A C 1
ATOM 1345 O O . ARG A 1 168 ? -11.759 -3.211 10.395 1.00 93.81 168 ARG A O 1
ATOM 1352 N N . LEU A 1 169 ? -11.005 -1.851 8.775 1.00 94.12 169 LEU A N 1
ATOM 1353 C CA . LEU A 1 169 ? -9.594 -1.963 9.147 1.00 94.12 169 LEU A CA 1
ATOM 1354 C C . LEU A 1 169 ? -9.317 -1.299 10.498 1.00 94.12 169 LEU A C 1
ATOM 1356 O O . LEU A 1 169 ? -8.625 -1.882 11.325 1.00 94.12 169 LEU A O 1
ATOM 1360 N N . ARG A 1 170 ? -9.934 -0.143 10.768 1.00 91.19 170 ARG A N 1
ATOM 1361 C CA . ARG A 1 170 ? -9.871 0.551 12.060 1.00 91.19 170 ARG A CA 1
ATOM 1362 C C . ARG A 1 170 ? -10.334 -0.331 13.220 1.00 91.19 170 ARG A C 1
ATOM 1364 O O . ARG A 1 170 ? -9.719 -0.305 14.274 1.00 91.19 170 ARG A O 1
ATOM 1371 N N . GLN A 1 171 ? -11.374 -1.140 13.019 1.00 91.50 171 GLN A N 1
ATOM 1372 C CA . GLN A 1 171 ? -11.875 -2.087 14.026 1.00 91.50 171 GLN A CA 1
ATOM 1373 C C . GLN A 1 171 ? -10.962 -3.306 14.238 1.00 91.50 171 GLN A C 1
ATOM 1375 O O . GLN A 1 171 ? -11.077 -3.986 15.254 1.00 91.50 171 GLN A O 1
ATOM 1380 N N . GLN A 1 172 ? -10.090 -3.614 13.277 1.00 93.00 172 GLN A N 1
ATOM 1381 C CA . GLN A 1 172 ? -9.159 -4.747 13.332 1.00 93.00 172 GLN A CA 1
ATOM 1382 C C . GLN A 1 172 ? -7.775 -4.359 13.864 1.00 93.00 172 GLN A C 1
ATOM 1384 O O . GLN A 1 172 ? -6.945 -5.237 14.099 1.00 93.00 172 GLN A O 1
ATOM 1389 N N . LEU A 1 173 ? -7.503 -3.061 14.004 1.00 92.12 173 LEU A N 1
ATOM 1390 C CA . LEU A 1 173 ? -6.182 -2.518 14.282 1.00 92.12 173 LEU A CA 1
ATOM 1391 C C . LEU A 1 173 ? -6.183 -1.714 15.580 1.00 92.12 173 LEU A C 1
ATOM 1393 O O . LEU A 1 173 ? -7.006 -0.824 15.773 1.00 92.12 173 LEU A O 1
ATOM 1397 N N . ASP A 1 174 ? -5.196 -1.997 16.426 1.00 90.31 174 ASP A N 1
ATOM 1398 C CA . ASP A 1 174 ? -4.891 -1.236 17.640 1.00 90.31 174 ASP A CA 1
ATOM 1399 C C . ASP A 1 174 ? -3.781 -0.215 17.349 1.00 90.31 174 ASP A C 1
ATOM 1401 O O . ASP A 1 174 ? -2.640 -0.323 17.806 1.00 90.31 174 ASP A O 1
ATOM 1405 N N . GLY A 1 175 ? -4.082 0.708 16.441 1.00 88.81 175 GLY A N 1
ATOM 1406 C CA . GLY A 1 175 ? -3.146 1.718 15.968 1.00 88.81 175 GLY A CA 1
ATOM 1407 C C . GLY A 1 175 ? -3.538 2.312 14.623 1.00 88.81 175 GLY A C 1
ATOM 1408 O O . GLY A 1 175 ? -4.490 1.871 13.972 1.00 88.81 175 GLY A O 1
ATOM 1409 N N . TRP A 1 176 ? -2.778 3.317 14.200 1.00 90.38 176 TRP A N 1
ATOM 1410 C CA . TRP A 1 176 ? -3.027 4.072 12.978 1.00 90.38 176 TRP A CA 1
ATOM 1411 C C . TRP A 1 176 ? -1.733 4.466 12.266 1.00 90.38 176 TRP A C 1
ATOM 1413 O O . TRP A 1 176 ? -0.645 4.310 12.808 1.00 90.38 176 TRP A O 1
ATOM 1423 N N . PHE A 1 177 ? -1.838 4.968 11.037 1.00 84.56 177 PHE A N 1
ATOM 1424 C CA . PHE A 1 177 ? -0.686 5.506 10.321 1.00 84.56 177 PHE A CA 1
ATOM 1425 C C . PHE A 1 177 ? -0.465 6.980 10.632 1.00 84.56 177 PHE A C 1
ATOM 1427 O O . PHE A 1 177 ? -1.365 7.803 10.471 1.00 84.56 177 PHE A O 1
ATOM 1434 N N . GLU A 1 178 ? 0.766 7.306 11.004 1.00 80.75 178 GLU A N 1
ATOM 1435 C CA . GLU A 1 178 ? 1.264 8.672 11.033 1.00 80.75 178 GLU A CA 1
ATOM 1436 C C . GLU A 1 178 ? 2.011 8.959 9.727 1.00 80.75 178 GLU A C 1
ATOM 1438 O O . GLU A 1 178 ? 2.848 8.164 9.298 1.00 80.75 178 GLU A O 1
ATOM 1443 N N . SER A 1 179 ? 1.710 10.102 9.109 1.00 70.62 179 SER A N 1
ATOM 1444 C CA . SER A 1 179 ? 2.435 10.616 7.948 1.00 70.62 179 SER A CA 1
ATOM 1445 C C . SER A 1 179 ? 3.277 11.818 8.370 1.00 70.62 179 SER A C 1
ATOM 1447 O O . SER A 1 179 ? 2.732 12.868 8.715 1.00 70.62 179 SER A O 1
ATOM 1449 N N . THR A 1 180 ? 4.601 11.688 8.314 1.00 66.88 180 THR A N 1
ATOM 1450 C CA . THR A 1 180 ? 5.563 12.758 8.624 1.00 66.88 180 THR A CA 1
ATOM 1451 C C . THR A 1 180 ? 6.482 12.991 7.438 1.00 66.88 180 THR A C 1
ATOM 1453 O O . THR A 1 180 ? 7.181 12.068 7.052 1.00 66.88 180 THR A O 1
ATOM 1456 N N . ALA A 1 181 ? 6.512 14.211 6.886 1.00 57.81 181 ALA A N 1
ATOM 1457 C CA . ALA A 1 181 ? 7.509 14.721 5.925 1.00 57.81 181 ALA A CA 1
ATOM 1458 C C . ALA A 1 181 ? 8.198 13.675 5.006 1.00 57.81 181 ALA A C 1
ATOM 1460 O O . ALA A 1 181 ? 9.422 13.677 4.877 1.00 57.81 181 ALA A O 1
ATOM 1461 N N . GLY A 1 182 ? 7.411 12.816 4.345 1.00 53.28 182 GLY A N 1
ATOM 1462 C CA . GLY A 1 182 ? 7.900 11.813 3.389 1.00 53.28 182 GLY A CA 1
ATOM 1463 C C . GLY A 1 182 ? 7.998 10.371 3.900 1.00 53.28 182 GLY A C 1
ATOM 1464 O O . GLY A 1 182 ? 8.467 9.523 3.150 1.00 53.28 182 GLY A O 1
ATOM 1465 N N . ASP A 1 183 ? 7.553 10.083 5.122 1.00 62.88 183 ASP A N 1
ATOM 1466 C CA . ASP A 1 183 ? 7.480 8.733 5.683 1.00 62.88 183 ASP A CA 1
ATOM 1467 C C . ASP A 1 183 ? 6.088 8.445 6.261 1.00 62.88 183 ASP A C 1
ATOM 1469 O O . ASP A 1 183 ? 5.418 9.337 6.795 1.00 62.88 183 ASP A O 1
ATOM 1473 N N . VAL A 1 184 ? 5.657 7.191 6.138 1.00 69.12 184 VAL A N 1
ATOM 1474 C CA . VAL A 1 184 ? 4.370 6.691 6.626 1.00 69.12 184 VAL A CA 1
ATOM 1475 C C . VAL A 1 184 ? 4.649 5.503 7.532 1.00 69.12 184 VAL A C 1
ATOM 1477 O O . VAL A 1 184 ? 5.007 4.419 7.068 1.00 69.12 184 VAL A O 1
ATOM 1480 N N . ARG A 1 185 ? 4.454 5.693 8.838 1.00 80.06 185 ARG A N 1
ATOM 1481 C CA . ARG A 1 185 ? 4.727 4.662 9.846 1.00 80.06 185 ARG A CA 1
ATOM 1482 C C . ARG A 1 185 ? 3.457 4.238 10.562 1.00 80.06 185 ARG A C 1
ATOM 1484 O O . ARG A 1 185 ? 2.605 5.064 10.882 1.00 80.06 185 ARG A O 1
ATOM 1491 N N . PHE A 1 186 ? 3.334 2.942 10.832 1.00 86.38 186 PHE A N 1
ATOM 1492 C CA . PHE A 1 186 ? 2.263 2.441 11.687 1.00 86.38 186 PHE A CA 1
ATOM 1493 C C . PHE A 1 186 ? 2.618 2.713 13.150 1.00 86.38 186 PHE A C 1
ATOM 1495 O O . PHE A 1 186 ? 3.681 2.306 13.619 1.00 86.38 186 PHE A O 1
ATOM 1502 N N . VAL A 1 187 ? 1.716 3.373 13.862 1.00 88.62 187 VAL A N 1
ATOM 1503 C CA . VAL A 1 187 ? 1.852 3.763 15.260 1.00 88.62 187 VAL A CA 1
ATOM 1504 C C . VAL A 1 187 ? 0.799 3.020 16.088 1.00 88.62 187 VAL A C 1
ATOM 1506 O O . VAL A 1 187 ? -0.386 3.095 15.755 1.00 88.62 187 VAL A O 1
ATOM 1509 N N . PRO A 1 188 ? 1.190 2.294 17.150 1.00 90.62 188 PRO A N 1
ATOM 1510 C CA . PRO A 1 188 ? 0.244 1.681 18.082 1.00 90.62 188 PRO A CA 1
ATOM 1511 C C . PRO A 1 188 ? -0.701 2.708 18.719 1.00 90.62 188 PRO A C 1
ATOM 1513 O O . PRO A 1 188 ? -0.349 3.879 18.853 1.00 90.62 188 PRO A O 1
ATOM 1516 N N . GLU A 1 189 ? -1.896 2.281 19.127 1.00 89.69 189 GLU A N 1
ATOM 1517 C CA . GLU A 1 189 ? -2.954 3.185 19.605 1.00 89.69 189 GLU A CA 1
ATOM 1518 C C . GLU A 1 189 ? -2.502 4.087 20.768 1.00 89.69 189 GLU A C 1
ATOM 1520 O O . GLU A 1 189 ? -2.792 5.280 20.775 1.00 89.69 189 GLU A O 1
ATOM 1525 N N . ASP A 1 190 ? -1.743 3.564 21.731 1.00 90.38 190 ASP A N 1
ATOM 1526 C CA . ASP A 1 190 ? -1.276 4.325 22.895 1.00 90.38 190 ASP A CA 1
ATOM 1527 C C . ASP A 1 190 ? -0.297 5.455 22.522 1.00 90.38 190 ASP A C 1
ATOM 1529 O O . ASP A 1 190 ? -0.334 6.551 23.091 1.00 90.38 190 ASP A O 1
ATOM 1533 N N . GLU A 1 191 ? 0.602 5.202 21.571 1.00 89.81 191 GLU A N 1
ATOM 1534 C CA . GLU A 1 191 ? 1.521 6.204 21.036 1.00 89.81 191 GLU A CA 1
ATOM 1535 C C . GLU A 1 191 ? 0.765 7.189 20.141 1.00 89.81 191 GLU A C 1
ATOM 1537 O O . GLU A 1 191 ? 0.960 8.400 20.242 1.00 89.81 191 GLU A O 1
ATOM 1542 N N . TRP A 1 192 ? -0.176 6.694 19.347 1.00 87.06 192 TRP A N 1
ATOM 1543 C CA . TRP A 1 192 ? -0.998 7.503 18.463 1.00 87.06 192 TRP A CA 1
ATOM 1544 C C . TRP A 1 192 ? -1.861 8.523 19.222 1.00 87.06 192 TRP A C 1
ATOM 1546 O O . TRP A 1 192 ? -1.874 9.709 18.881 1.00 87.06 192 TRP A O 1
ATOM 1556 N N . GLN A 1 193 ? -2.516 8.112 20.311 1.00 85.81 193 GLN A N 1
ATOM 1557 C CA . GLN A 1 193 ? -3.296 9.017 21.163 1.00 85.81 193 GLN A CA 1
ATOM 1558 C C . GLN A 1 193 ? -2.421 10.108 21.801 1.00 85.81 193 GLN A C 1
ATOM 1560 O O . GLN A 1 193 ? -2.846 11.263 21.926 1.00 85.81 193 GLN A O 1
ATOM 1565 N N . ARG A 1 194 ? -1.168 9.782 22.151 1.00 87.06 194 ARG A N 1
ATOM 1566 C CA . ARG A 1 194 ? -0.197 10.773 22.642 1.00 87.06 194 ARG A CA 1
ATOM 1567 C C . ARG A 1 194 ? 0.152 11.793 21.561 1.00 87.06 194 ARG A C 1
ATOM 1569 O O . ARG A 1 194 ? 0.053 12.989 21.826 1.00 87.06 194 ARG A O 1
ATOM 1576 N N . LEU A 1 195 ? 0.476 11.340 20.349 1.00 82.81 195 LEU A N 1
ATOM 1577 C CA . LEU A 1 195 ? 0.805 12.216 19.217 1.00 82.81 195 LEU A CA 1
ATOM 1578 C C . LEU A 1 195 ? -0.342 13.179 18.888 1.00 82.81 195 LEU A C 1
ATOM 1580 O O . LEU A 1 195 ? -0.116 14.383 18.753 1.00 82.81 195 LEU A O 1
ATOM 1584 N N . ARG A 1 196 ? -1.585 12.681 18.857 1.00 77.50 196 ARG A N 1
ATOM 1585 C CA . ARG A 1 196 ? -2.776 13.515 18.623 1.00 77.50 196 ARG A CA 1
ATOM 1586 C C . ARG A 1 196 ? -2.972 14.583 19.697 1.00 77.50 196 ARG A C 1
ATOM 1588 O O . ARG A 1 196 ? -3.320 15.716 19.377 1.00 77.50 196 ARG A O 1
ATOM 1595 N N . THR A 1 197 ? -2.736 14.237 20.960 1.00 75.62 197 THR A N 1
ATOM 1596 C CA . THR A 1 197 ? -2.907 15.173 22.082 1.00 75.62 197 THR A CA 1
ATOM 1597 C C . THR A 1 197 ? -1.808 16.240 22.100 1.00 75.62 197 THR A C 1
ATOM 1599 O O . THR A 1 197 ? -2.080 17.401 22.397 1.00 75.62 197 THR A O 1
ATOM 1602 N N . SER A 1 198 ? -0.575 15.875 21.740 1.00 71.62 198 SER A N 1
ATOM 1603 C CA . SER A 1 198 ? 0.561 16.801 21.667 1.00 71.62 198 SER A CA 1
ATOM 1604 C C . SER A 1 198 ? 0.512 17.730 20.448 1.00 71.62 198 SER A C 1
ATOM 1606 O O . SER A 1 198 ? 0.917 18.883 20.557 1.00 71.62 198 SER A O 1
ATOM 1608 N N . GLY A 1 199 ? -0.024 17.273 19.310 1.00 57.75 199 GLY A N 1
ATOM 1609 C CA . GLY A 1 199 ? -0.191 18.090 18.100 1.00 57.75 199 GLY A CA 1
ATOM 1610 C C . GLY A 1 199 ? -1.284 19.165 18.191 1.00 57.75 199 GLY A C 1
ATOM 1611 O O . GLY A 1 199 ? -1.282 20.098 17.398 1.00 57.75 199 GLY A O 1
ATOM 1612 N N . LEU A 1 200 ? -2.193 19.073 19.168 1.00 45.28 200 LEU A N 1
ATOM 1613 C CA . LEU A 1 200 ? -3.248 20.067 19.428 1.00 45.28 200 LEU A CA 1
ATOM 1614 C C . LEU A 1 200 ? -2.785 21.255 20.298 1.00 45.28 200 LEU A C 1
ATOM 1616 O O . LEU A 1 200 ? -3.580 22.155 20.562 1.00 45.28 200 LEU A O 1
ATOM 1620 N N . GLN A 1 201 ? -1.529 21.262 20.763 1.00 34.69 201 GLN A N 1
ATOM 1621 C CA . GLN A 1 201 ? -0.951 22.345 21.577 1.00 34.69 201 GLN A CA 1
ATOM 1622 C C . GLN A 1 201 ? -0.006 23.282 20.796 1.00 34.69 201 GLN A C 1
ATOM 1624 O O . GLN A 1 201 ? 0.655 24.115 21.419 1.00 34.69 201 GLN A O 1
ATOM 1629 N N . GLY A 1 202 ? 0.071 23.146 19.466 1.00 33.19 202 GLY A N 1
ATOM 1630 C CA . GLY A 1 202 ? 0.906 23.965 18.574 1.00 33.19 202 GLY A CA 1
ATOM 1631 C C . GLY A 1 202 ? 0.120 24.992 17.775 1.00 33.19 202 GLY A C 1
ATOM 1632 O O . GLY A 1 202 ? -0.978 24.639 17.292 1.00 33.19 202 GLY A O 1
#

Solvent-accessible surface area (backbone atoms only — not comparable to full-atom values): 11902 Å² total; per-residue (Å²): 132,81,52,75,66,59,49,48,55,54,48,52,57,50,48,50,53,43,49,53,55,46,43,74,33,35,70,94,42,64,70,59,46,53,53,46,52,53,51,52,51,54,39,52,52,46,35,62,76,68,65,47,95,72,71,86,64,46,80,84,38,75,63,50,48,46,55,55,41,54,56,46,68,72,38,82,92,48,58,94,80,44,57,52,66,60,47,59,52,46,54,54,51,52,53,55,47,28,77,79,20,60,56,35,37,48,49,52,48,54,50,52,49,64,71,29,86,66,35,77,73,51,69,88,78,51,74,74,47,52,56,64,57,25,70,44,89,65,96,67,79,60,75,72,70,76,70,58,88,70,69,59,71,63,53,51,51,53,52,50,54,48,43,56,50,44,30,54,43,53,76,74,41,75,42,49,76,47,79,52,102,91,47,79,44,84,33,47,42,76,59,41,54,48,52,58,60,60,61,71,78,113

Organism: NCBI:txid2716930

Secondary structure (DSSP, 8-state):
---HHHHHHHHHHHHHHHHHHHHHHSTT-HHHHHHHHHHHHHHHHHHHHTT-------TT-HHHHHHHHHHHHT-TTSGGG-THHHHHHHHHHHHHHHHH-HHHHHHHHHHHHHTSTTGGGSPTTGGGHHHHHHH-SS----TTGGG--S-HHHHHHHHHHHHHHHHHHHHH-SEEEEEETTEEEEEEHHHHHHHHHHHTT-

Mean predicted aligned error: 8.31 Å

Radius of gyration: 18.86 Å; Cα contacts (8 Å, |Δi|>4): 151; chains: 1; bounding box: 49×39×52 Å

Foldseek 3Di:
DQDLVRVLVVLLVQLVVVLVQVCQQQPPCVVLSVLLSVLLSLLSVVCVVVVPPQDRQNSLDLVSCVSSVVSQVVVVVCPVPHSNVVSVVSVVVLVVSCVVGLSSVQSNLLVCVCPDPLVVQDDPPCSVCLVVLLPDPDDDQPPSSVPDPDDNPVSSVVSVVSSVSSNVSVVVAQFDWDDDDPDIHTDGVVVVVVVVVVVVVD